Protein AF-A0A2G9TL04-F1 (afdb_monomer_lite)

Organism: Teladorsagia circumcincta (NCBI:txid45464)

Radius of gyration: 24.43 Å; chains: 1; bounding box: 73×43×61 Å

Structure (mmCIF, N/CA/C/O backbone):
data_AF-A0A2G9TL04-F1
#
_entry.id   AF-A0A2G9TL04-F1
#
loop_
_atom_site.group_PDB
_atom_site.id
_atom_site.type_symbol
_atom_site.label_atom_id
_atom_site.label_alt_id
_atom_site.label_comp_id
_atom_site.label_asym_id
_atom_site.label_entity_id
_atom_site.label_seq_id
_atom_site.pdbx_PDB_ins_code
_atom_site.Cartn_x
_atom_site.Cartn_y
_atom_site.Cartn_z
_atom_site.occupancy
_atom_site.B_iso_or_equiv
_atom_site.auth_seq_id
_atom_site.auth_comp_id
_atom_site.auth_asym_id
_atom_site.auth_atom_id
_atom_site.pdbx_PDB_model_num
ATOM 1 N N . PHE A 1 1 ? -0.656 6.702 -31.254 1.00 81.94 1 PHE A N 1
ATOM 2 C CA . PHE A 1 1 ? 0.104 6.285 -30.059 1.00 81.94 1 PHE A CA 1
ATOM 3 C C . PHE A 1 1 ? 1.010 5.080 -30.335 1.00 81.94 1 PHE A C 1
ATOM 5 O O . PHE A 1 1 ? 2.212 5.280 -30.364 1.00 81.94 1 PHE A O 1
ATOM 12 N N . ARG A 1 2 ? 0.490 3.879 -30.657 1.00 79.81 2 ARG A N 1
ATOM 13 C CA . ARG A 1 2 ? 1.303 2.656 -30.898 1.00 79.81 2 ARG A CA 1
ATOM 14 C C . ARG A 1 2 ? 2.475 2.841 -31.880 1.00 79.81 2 ARG A C 1
ATOM 16 O O . ARG A 1 2 ? 3.601 2.512 -31.546 1.00 79.81 2 ARG A O 1
ATOM 23 N N . LYS A 1 3 ? 2.242 3.468 -33.043 1.00 82.12 3 LYS A N 1
ATOM 24 C CA . LYS A 1 3 ? 3.301 3.782 -34.031 1.00 82.12 3 LYS A CA 1
ATOM 25 C C . LYS A 1 3 ? 4.401 4.709 -33.491 1.00 82.12 3 LYS A C 1
ATOM 27 O O . LYS A 1 3 ? 5.559 4.549 -33.847 1.00 82.12 3 LYS A O 1
ATOM 32 N N . MET A 1 4 ? 4.037 5.664 -32.634 1.00 89.50 4 MET A N 1
ATOM 33 C CA . MET A 1 4 ? 4.989 6.570 -31.982 1.00 89.50 4 MET A CA 1
ATOM 34 C C . MET A 1 4 ? 5.818 5.803 -30.946 1.00 89.50 4 MET A C 1
ATOM 36 O O . MET A 1 4 ? 7.036 5.875 -30.984 1.00 89.50 4 MET A O 1
ATOM 40 N N . LEU A 1 5 ? 5.171 4.991 -30.102 1.00 86.25 5 LEU A N 1
ATOM 41 C CA . LEU A 1 5 ? 5.853 4.155 -29.111 1.00 86.25 5 LEU A CA 1
ATOM 42 C C . LEU A 1 5 ? 6.827 3.161 -29.764 1.00 86.25 5 LEU A C 1
ATOM 44 O O . LEU A 1 5 ? 7.963 3.045 -29.321 1.00 86.25 5 LEU A O 1
ATOM 48 N N . ASN A 1 6 ? 6.420 2.499 -30.852 1.00 84.00 6 ASN A N 1
ATOM 49 C CA . ASN A 1 6 ? 7.295 1.583 -31.591 1.00 84.00 6 ASN A CA 1
ATOM 50 C C . ASN A 1 6 ? 8.533 2.296 -32.149 1.00 84.00 6 ASN A C 1
ATOM 52 O O . ASN A 1 6 ? 9.629 1.741 -32.100 1.00 84.00 6 ASN A O 1
ATOM 56 N N . LYS A 1 7 ? 8.376 3.530 -32.645 1.00 89.38 7 LYS A N 1
ATOM 57 C CA . LYS A 1 7 ? 9.493 4.338 -33.145 1.00 89.38 7 LYS A CA 1
ATOM 58 C C . LYS A 1 7 ? 10.482 4.684 -32.026 1.00 89.38 7 LYS A C 1
ATOM 60 O O . LYS A 1 7 ? 11.678 4.475 -32.207 1.00 89.38 7 LYS A O 1
ATOM 65 N N . GLU A 1 8 ? 9.990 5.141 -30.874 1.00 92.69 8 GLU A N 1
ATOM 66 C CA . GLU A 1 8 ? 10.837 5.468 -29.716 1.00 92.69 8 GLU A CA 1
ATOM 67 C C . GLU A 1 8 ? 11.571 4.232 -29.174 1.00 92.69 8 GLU A C 1
ATOM 69 O O . GLU A 1 8 ? 12.769 4.289 -28.907 1.00 92.69 8 GLU A O 1
ATOM 74 N N . LEU A 1 9 ? 10.886 3.086 -29.069 1.00 88.88 9 LEU A N 1
ATOM 75 C CA . LEU A 1 9 ? 11.490 1.843 -28.577 1.00 88.88 9 LEU A CA 1
ATOM 76 C C . LEU A 1 9 ? 12.515 1.245 -29.548 1.00 88.88 9 LEU A C 1
ATOM 78 O O . LEU A 1 9 ? 13.484 0.640 -29.087 1.00 88.88 9 LEU A O 1
ATOM 82 N N . SER A 1 10 ? 12.328 1.422 -30.860 1.00 87.06 10 SER A N 1
ATOM 83 C CA . SER A 1 10 ? 13.295 0.978 -31.878 1.00 87.06 10 SER A CA 1
ATOM 84 C C . SER A 1 10 ? 14.554 1.843 -31.840 1.00 87.06 10 SER A C 1
ATOM 86 O O . SER A 1 10 ? 15.655 1.321 -31.696 1.00 87.06 10 SER A O 1
ATOM 88 N N . HIS A 1 11 ? 14.385 3.168 -31.822 1.00 90.56 11 HIS A N 1
ATOM 89 C CA . HIS A 1 11 ? 15.500 4.104 -31.668 1.00 90.56 11 HIS A CA 1
ATOM 90 C C . HIS A 1 11 ? 16.262 3.878 -30.348 1.00 90.56 11 HIS A C 1
ATOM 92 O O . HIS A 1 11 ? 17.492 3.887 -30.308 1.00 90.56 11 HIS A O 1
ATOM 98 N N . PHE A 1 12 ? 15.545 3.606 -29.252 1.00 91.38 12 PHE A N 1
ATOM 99 C CA . PHE A 1 12 ? 16.166 3.261 -27.975 1.00 91.38 12 PHE A CA 1
ATOM 100 C C . PHE A 1 12 ? 16.896 1.909 -28.016 1.00 91.38 12 PHE A C 1
ATOM 102 O O . PHE A 1 12 ? 17.968 1.784 -27.423 1.00 91.38 12 PHE A O 1
ATOM 109 N N . ALA A 1 13 ? 16.374 0.915 -28.740 1.00 90.00 13 ALA A N 1
ATOM 110 C CA . ALA A 1 13 ? 17.027 -0.384 -28.892 1.00 90.00 13 ALA A CA 1
ATOM 111 C C . ALA A 1 13 ? 18.361 -0.285 -29.647 1.00 90.00 13 ALA A C 1
ATOM 113 O O . ALA A 1 13 ? 19.336 -0.913 -29.233 1.00 90.00 13 ALA A O 1
ATOM 114 N N . GLU A 1 14 ? 18.419 0.547 -30.688 1.00 90.75 14 GLU A N 1
ATOM 115 C CA . GLU A 1 14 ? 19.626 0.804 -31.488 1.00 90.75 14 GLU A CA 1
ATOM 116 C C . GLU A 1 14 ? 20.727 1.527 -30.694 1.00 90.75 14 GLU A C 1
ATOM 118 O O . GLU A 1 14 ? 21.909 1.406 -31.014 1.00 90.75 14 GLU A O 1
ATOM 123 N N . SER A 1 15 ? 20.366 2.242 -29.622 1.00 88.25 15 SER A N 1
ATOM 124 C CA . SER A 1 15 ? 21.321 3.016 -28.818 1.00 88.25 15 SER A CA 1
ATOM 125 C C . SER A 1 15 ? 22.297 2.157 -28.002 1.00 88.25 15 SER A C 1
ATOM 127 O O . SER A 1 15 ? 23.388 2.618 -27.665 1.00 88.25 15 SER A O 1
ATOM 129 N N . SER A 1 16 ? 21.911 0.928 -27.627 1.00 90.31 16 SER A N 1
ATOM 130 C CA . SER A 1 16 ? 22.725 0.053 -26.771 1.00 90.31 16 SER A CA 1
ATOM 131 C C . SER A 1 16 ? 22.157 -1.366 -26.633 1.00 90.31 16 SER A C 1
ATOM 133 O O . SER A 1 16 ? 20.957 -1.608 -26.768 1.00 90.31 16 SER A O 1
ATOM 135 N N . LYS A 1 17 ? 23.017 -2.313 -26.226 1.00 85.19 17 LYS A N 1
ATOM 136 C CA . LYS A 1 17 ? 22.595 -3.675 -25.842 1.00 85.19 17 LYS A CA 1
ATOM 137 C C . LYS A 1 17 ? 21.576 -3.666 -24.689 1.00 85.19 17 LYS A C 1
ATOM 139 O O . LYS A 1 17 ? 20.630 -4.451 -24.701 1.00 85.19 17 LYS A O 1
ATOM 144 N N . SER A 1 18 ? 21.732 -2.760 -23.718 1.00 91.50 18 SER A N 1
ATOM 145 C CA . SER A 1 18 ? 20.759 -2.570 -22.632 1.00 91.50 18 SER A CA 1
ATOM 146 C C . SER A 1 18 ? 19.442 -1.982 -23.143 1.00 91.50 18 SER A C 1
ATOM 148 O O . SER A 1 18 ? 18.379 -2.450 -22.739 1.00 91.50 18 SER A O 1
ATOM 150 N N . GLY A 1 19 ? 19.496 -1.033 -24.081 1.00 90.56 19 GLY A N 1
ATOM 151 C CA . GLY A 1 19 ? 18.323 -0.487 -24.764 1.00 90.56 19 GLY A CA 1
ATOM 152 C C . GLY A 1 19 ? 17.513 -1.574 -25.465 1.00 90.56 19 GLY A C 1
ATOM 153 O O . GLY A 1 19 ? 16.299 -1.656 -25.287 1.00 90.56 19 GLY A O 1
ATOM 154 N N . THR A 1 20 ? 18.190 -2.491 -26.163 1.00 90.44 20 THR A N 1
ATOM 155 C CA . THR A 1 20 ? 17.542 -3.649 -26.798 1.00 90.44 20 THR A CA 1
ATOM 156 C C . THR A 1 20 ? 16.803 -4.522 -25.774 1.00 90.44 20 THR A C 1
ATOM 158 O O . THR A 1 20 ? 15.641 -4.884 -25.981 1.00 90.44 20 THR A O 1
ATOM 161 N N . GLN A 1 21 ? 17.441 -4.840 -24.642 1.00 90.56 21 GLN A N 1
ATOM 162 C CA . GLN A 1 21 ? 16.831 -5.666 -23.594 1.00 90.56 21 GLN A CA 1
ATOM 163 C C . GLN A 1 21 ? 15.610 -4.987 -22.955 1.00 90.56 21 GLN A C 1
ATOM 165 O O . GLN A 1 21 ? 14.574 -5.632 -22.766 1.00 90.56 21 GLN A O 1
ATOM 170 N N . VAL A 1 22 ? 15.715 -3.693 -22.645 1.00 91.12 22 VAL A N 1
ATOM 171 C CA . VAL A 1 22 ? 14.632 -2.918 -22.025 1.00 91.12 22 VAL A CA 1
ATOM 172 C C . VAL A 1 22 ? 13.458 -2.750 -22.991 1.00 91.12 22 VAL A C 1
ATOM 174 O O . VAL A 1 22 ? 12.322 -3.020 -22.601 1.00 91.12 22 VAL A O 1
ATOM 177 N N . SER A 1 23 ? 13.705 -2.409 -24.260 1.00 89.44 23 SER A N 1
ATOM 178 C CA . SER A 1 23 ? 12.648 -2.325 -25.279 1.00 89.44 23 SER A CA 1
ATOM 179 C C . SER A 1 23 ? 11.911 -3.655 -25.433 1.00 89.44 23 SER A C 1
ATOM 181 O O . SER A 1 23 ? 10.679 -3.687 -25.410 1.00 89.44 23 SER A O 1
ATOM 183 N N . LYS A 1 24 ? 12.643 -4.777 -25.492 1.00 86.38 24 LYS A N 1
ATOM 184 C CA . LYS A 1 24 ? 12.043 -6.118 -25.566 1.00 86.38 24 LYS A CA 1
ATOM 185 C C . LYS A 1 24 ? 11.183 -6.435 -24.342 1.00 86.38 24 LYS A C 1
ATOM 187 O O . LYS A 1 24 ? 10.096 -7.001 -24.491 1.00 86.38 24 LYS A O 1
ATOM 192 N N . PHE A 1 25 ? 11.638 -6.063 -23.145 1.00 88.12 25 PHE A N 1
ATOM 193 C CA . PHE A 1 25 ? 10.867 -6.231 -21.913 1.00 88.12 25 PHE A CA 1
ATOM 194 C C . PHE A 1 25 ? 9.569 -5.412 -21.933 1.00 88.12 25 PHE A C 1
ATOM 196 O O . PHE A 1 25 ? 8.508 -5.961 -21.627 1.00 88.12 25 PHE A O 1
ATOM 203 N N . LEU A 1 26 ? 9.629 -4.139 -22.341 1.00 89.50 26 LEU A N 1
ATOM 204 C CA . LEU A 1 26 ? 8.462 -3.253 -22.402 1.00 89.50 26 LEU A CA 1
ATOM 205 C C . LEU A 1 26 ? 7.413 -3.756 -23.400 1.00 89.50 26 LEU A C 1
ATOM 207 O O . LEU A 1 26 ? 6.241 -3.868 -23.040 1.00 89.50 26 LEU A O 1
ATOM 211 N N . ILE A 1 27 ? 7.842 -4.139 -24.607 1.00 85.44 27 ILE A N 1
ATOM 212 C CA . ILE A 1 27 ? 6.958 -4.703 -25.639 1.00 85.44 27 ILE A CA 1
ATOM 213 C C . ILE A 1 27 ? 6.302 -5.990 -25.125 1.00 85.44 27 ILE A C 1
ATOM 215 O O . ILE A 1 27 ? 5.091 -6.162 -25.211 1.00 85.44 27 ILE A O 1
ATOM 219 N N . THR A 1 28 ? 7.084 -6.893 -24.534 1.00 84.56 28 THR A N 1
ATOM 220 C CA . THR A 1 28 ? 6.571 -8.200 -24.089 1.00 84.56 28 THR A CA 1
ATOM 221 C C . THR A 1 28 ? 5.583 -8.081 -22.923 1.00 84.56 28 THR A C 1
ATOM 223 O O . THR A 1 28 ? 4.600 -8.835 -22.849 1.00 84.56 28 THR A O 1
ATOM 226 N N . THR A 1 29 ? 5.853 -7.152 -22.006 1.00 87.19 29 THR A N 1
ATOM 227 C CA . THR A 1 29 ? 5.096 -6.994 -20.759 1.00 87.19 29 THR A CA 1
ATOM 228 C C . THR A 1 29 ? 3.824 -6.180 -20.969 1.00 87.19 29 THR A C 1
ATOM 230 O O . THR A 1 29 ? 2.762 -6.619 -20.531 1.00 87.19 29 THR A O 1
ATOM 233 N N . TYR A 1 30 ? 3.914 -5.044 -21.670 1.00 85.62 30 TYR A N 1
ATOM 234 C CA . TYR A 1 30 ? 2.850 -4.033 -21.709 1.00 85.62 30 TYR A CA 1
ATOM 235 C C . TYR A 1 30 ? 2.152 -3.876 -23.065 1.00 85.62 30 TYR A C 1
ATOM 237 O O . TYR A 1 30 ? 1.156 -3.159 -23.129 1.00 85.62 30 TYR A O 1
ATOM 245 N N . MET A 1 31 ? 2.638 -4.505 -24.143 1.00 82.75 31 MET A N 1
ATOM 246 C CA . MET A 1 31 ? 1.989 -4.414 -25.456 1.00 82.75 31 MET A CA 1
ATOM 247 C C . MET A 1 31 ? 1.202 -5.682 -25.789 1.00 82.75 31 MET A C 1
ATOM 249 O O . MET A 1 31 ? 1.677 -6.808 -25.602 1.00 82.75 31 MET A O 1
ATOM 253 N N . ASP A 1 32 ? -0.002 -5.482 -26.318 1.00 78.12 32 ASP A N 1
ATOM 254 C CA . ASP A 1 32 ? -0.811 -6.554 -26.882 1.00 78.12 32 ASP A CA 1
ATOM 255 C C . ASP A 1 32 ? -0.221 -7.008 -28.223 1.00 78.12 32 ASP A C 1
ATOM 257 O O . ASP A 1 32 ? 0.224 -6.201 -29.054 1.00 78.12 32 ASP A O 1
ATOM 261 N N . LYS A 1 33 ? -0.184 -8.331 -28.401 1.00 68.06 33 LYS A N 1
ATOM 262 C CA . LYS A 1 33 ? 0.160 -8.965 -29.670 1.00 68.06 33 LYS A CA 1
ATOM 263 C C . LYS A 1 33 ? -1.123 -9.020 -30.489 1.00 68.06 33 LYS A C 1
ATOM 265 O O . LYS A 1 33 ? -1.944 -9.895 -30.249 1.00 68.06 33 LYS A O 1
ATOM 270 N N . ASP A 1 34 ? -1.314 -8.057 -31.378 1.00 58.03 34 ASP A N 1
ATOM 271 C CA . ASP A 1 34 ? -2.344 -8.170 -32.408 1.00 58.03 34 ASP A CA 1
ATOM 272 C C . ASP A 1 34 ? -1.925 -9.303 -33.367 1.00 58.03 34 ASP A C 1
ATOM 274 O O . ASP A 1 34 ? -0.755 -9.364 -33.748 1.00 58.03 34 ASP A O 1
ATOM 278 N N . ASP A 1 35 ? -2.842 -10.207 -33.726 1.00 52.06 35 ASP A N 1
ATOM 279 C CA . ASP A 1 35 ? -2.557 -11.395 -34.554 1.00 52.06 35 ASP A CA 1
ATOM 280 C C . ASP A 1 35 ? -2.205 -11.064 -36.034 1.00 52.06 35 ASP A C 1
ATOM 282 O O . ASP A 1 35 ? -1.777 -11.953 -36.763 1.00 52.06 35 ASP A O 1
ATOM 286 N N . ASP A 1 36 ? -2.318 -9.797 -36.470 1.00 47.16 36 ASP A N 1
ATOM 287 C CA . ASP A 1 36 ? -2.270 -9.364 -37.886 1.00 47.16 36 ASP A CA 1
ATOM 288 C C . ASP A 1 36 ? -1.230 -8.253 -38.217 1.00 47.16 36 ASP A C 1
ATOM 290 O O . ASP A 1 36 ? -1.442 -7.448 -39.125 1.00 47.16 36 ASP A O 1
ATOM 294 N N . ASP A 1 37 ? -0.095 -8.152 -37.516 1.00 45.84 37 ASP A N 1
ATOM 295 C CA . ASP A 1 37 ? 0.975 -7.185 -37.865 1.00 45.84 37 ASP A CA 1
ATOM 296 C C . ASP A 1 37 ? 2.356 -7.838 -37.673 1.00 45.84 37 ASP A C 1
ATOM 298 O O . ASP A 1 37 ? 2.525 -8.600 -36.713 1.00 45.84 37 ASP A O 1
ATOM 302 N N . PRO A 1 38 ? 3.355 -7.597 -38.553 1.00 46.09 38 PRO A N 1
ATOM 303 C CA . PRO A 1 38 ? 4.621 -8.292 -38.475 1.00 46.09 38 PRO A CA 1
ATOM 304 C C . PRO A 1 38 ? 5.278 -7.892 -37.162 1.00 46.09 38 PRO A C 1
ATOM 306 O O . PRO A 1 38 ? 5.558 -6.718 -36.903 1.00 46.09 38 PRO A O 1
ATOM 309 N N . THR A 1 39 ? 5.500 -8.888 -36.308 1.00 44.25 39 THR A N 1
ATOM 310 C CA . THR A 1 39 ? 6.400 -8.767 -35.173 1.00 44.25 39 THR A CA 1
ATOM 311 C C . THR A 1 39 ? 7.666 -8.105 -35.676 1.00 44.25 39 THR A C 1
ATOM 313 O O . THR A 1 39 ? 8.326 -8.636 -36.565 1.00 44.25 39 THR A O 1
ATOM 316 N N . ILE A 1 40 ? 7.994 -6.936 -35.126 1.00 49.53 40 ILE A N 1
ATOM 317 C CA . ILE A 1 40 ? 9.333 -6.381 -35.264 1.00 49.53 40 ILE A CA 1
ATOM 318 C C . ILE A 1 40 ? 10.239 -7.384 -34.550 1.00 49.53 40 ILE A C 1
ATOM 320 O O . ILE A 1 40 ? 10.397 -7.359 -33.326 1.00 49.53 40 ILE A O 1
ATOM 324 N N . GLU A 1 41 ? 10.741 -8.349 -35.312 1.00 49.28 41 GLU A N 1
ATOM 325 C CA . GLU A 1 41 ? 11.857 -9.180 -34.918 1.00 49.28 41 GLU A CA 1
ATOM 326 C C . GLU A 1 41 ? 13.047 -8.233 -34.885 1.00 49.28 41 GLU A C 1
ATOM 328 O O . GLU A 1 41 ? 13.587 -7.832 -35.910 1.00 49.28 41 GLU A O 1
ATOM 333 N N . ILE A 1 42 ? 13.380 -7.765 -33.683 1.00 50.78 42 ILE A N 1
ATOM 334 C CA . ILE A 1 42 ? 14.606 -7.010 -33.455 1.00 50.78 42 ILE A CA 1
ATOM 335 C C . ILE A 1 42 ? 15.741 -8.016 -33.678 1.00 50.78 42 ILE A C 1
ATOM 337 O O . ILE A 1 42 ? 16.100 -8.765 -32.765 1.00 50.78 42 ILE A O 1
ATOM 341 N N . GLU A 1 43 ? 16.214 -8.107 -34.922 1.00 42.72 43 GLU A N 1
ATOM 342 C CA . GLU A 1 43 ? 17.328 -8.964 -35.307 1.00 42.72 43 GLU A CA 1
ATOM 343 C C . GLU A 1 43 ? 18.592 -8.503 -34.579 1.00 42.72 43 GLU A C 1
ATOM 345 O O . GLU A 1 43 ? 18.995 -7.340 -34.618 1.00 42.72 43 GLU A O 1
ATOM 350 N N . VAL A 1 44 ? 19.208 -9.446 -33.874 1.00 41.75 44 VAL A N 1
ATOM 351 C CA . VAL A 1 44 ? 20.478 -9.264 -33.179 1.00 41.75 44 VAL A CA 1
ATOM 352 C C . VAL A 1 44 ? 21.598 -9.440 -34.208 1.00 41.75 44 VAL A C 1
ATOM 354 O O . VAL A 1 44 ? 21.681 -10.518 -34.802 1.00 41.75 44 VAL A O 1
ATOM 357 N N . PRO A 1 45 ? 22.506 -8.468 -34.413 1.00 35.84 45 PRO A N 1
ATOM 358 C CA . PRO A 1 45 ? 23.686 -8.708 -35.230 1.00 35.84 45 PRO A CA 1
ATOM 359 C C . PRO A 1 45 ? 24.653 -9.652 -34.496 1.00 35.84 45 PRO A C 1
ATOM 361 O O . PRO A 1 45 ? 25.398 -9.232 -33.615 1.00 35.84 45 PRO A O 1
ATOM 364 N N . GLY A 1 46 ? 24.611 -10.929 -34.887 1.00 36.53 46 GLY A N 1
ATOM 365 C CA . GLY A 1 46 ? 25.733 -11.871 -34.915 1.00 36.53 46 GLY A CA 1
ATOM 366 C C . GLY A 1 46 ? 26.249 -12.445 -33.592 1.00 36.53 46 GLY A C 1
ATOM 367 O O . GLY A 1 46 ? 27.147 -11.878 -32.981 1.00 36.53 46 GLY A O 1
ATOM 368 N N . GLU A 1 47 ? 25.841 -13.678 -33.280 1.00 34.41 47 GLU A N 1
ATOM 369 C CA . GLU A 1 47 ? 26.737 -14.678 -32.678 1.00 34.41 47 GLU A CA 1
ATOM 370 C C . GLU A 1 47 ? 26.604 -16.004 -33.457 1.00 34.41 47 GLU A C 1
ATOM 372 O O . GLU A 1 47 ? 25.512 -16.383 -33.877 1.00 34.41 47 GLU A O 1
ATOM 377 N N . GLY A 1 48 ? 27.746 -16.643 -33.741 1.00 32.22 48 GLY A N 1
ATOM 378 C CA . GLY A 1 48 ? 27.895 -17.843 -34.577 1.00 32.22 48 GLY A CA 1
ATOM 379 C C . GLY A 1 48 ? 27.294 -19.137 -33.992 1.00 32.22 48 GLY A C 1
ATOM 380 O O . GLY A 1 48 ? 26.597 -19.109 -32.981 1.00 32.22 48 GLY A O 1
ATOM 381 N N . PRO A 1 49 ? 27.511 -20.297 -34.646 1.00 42.84 49 PRO A N 1
ATOM 382 C CA . PRO A 1 49 ? 26.518 -21.362 -34.681 1.00 42.84 49 PRO A CA 1
ATOM 383 C C . PRO A 1 49 ? 26.575 -22.338 -33.497 1.00 42.84 49 PRO A C 1
ATOM 385 O O . PRO A 1 49 ? 27.636 -22.819 -33.110 1.00 42.84 49 PRO A O 1
ATOM 388 N N . SER A 1 50 ? 25.371 -22.772 -33.108 1.00 35.75 50 SER A N 1
ATOM 389 C CA . SER A 1 50 ? 25.025 -24.026 -32.417 1.00 35.75 50 SER A CA 1
ATOM 390 C C . SER A 1 50 ? 25.170 -24.060 -30.892 1.00 35.75 50 SER A C 1
ATOM 392 O O . SER A 1 50 ? 26.242 -24.297 -30.359 1.00 35.75 50 SER A O 1
ATOM 394 N N . THR A 1 51 ? 24.035 -24.005 -30.191 1.00 27.89 51 THR A N 1
ATOM 395 C CA . THR A 1 51 ? 23.585 -25.084 -29.288 1.00 27.89 51 THR A CA 1
ATOM 396 C C . THR A 1 51 ? 22.063 -25.000 -29.152 1.00 27.89 51 THR A C 1
ATOM 398 O O . THR A 1 51 ? 21.480 -23.959 -28.855 1.00 27.89 51 THR A O 1
ATOM 401 N N . SER A 1 52 ? 21.405 -26.117 -29.441 1.00 37.69 52 SER A N 1
ATOM 402 C CA . SER A 1 52 ? 19.961 -26.319 -29.364 1.00 37.69 52 SER A CA 1
ATOM 403 C C . SER A 1 52 ? 19.410 -25.961 -27.980 1.00 37.69 52 SER A C 1
ATOM 405 O O . SER A 1 52 ? 19.636 -26.691 -27.015 1.00 37.69 52 SER A O 1
ATOM 407 N N . SER A 1 53 ? 18.647 -24.873 -27.898 1.00 29.72 53 SER A N 1
ATOM 408 C CA . SER A 1 53 ? 17.805 -24.552 -26.743 1.00 29.72 53 SER A CA 1
ATOM 409 C C . SER A 1 53 ? 16.346 -24.740 -27.162 1.00 29.72 53 SER A C 1
ATOM 411 O O . SER A 1 53 ? 15.968 -24.228 -28.218 1.00 29.72 53 SER A O 1
ATOM 413 N N . PRO A 1 54 ? 15.513 -25.480 -26.410 1.00 35.56 54 PRO A N 1
ATOM 414 C CA . PRO A 1 54 ? 14.153 -25.762 -26.842 1.00 35.56 54 PRO A CA 1
ATOM 415 C C . PRO A 1 54 ? 13.357 -24.454 -26.891 1.00 35.56 54 PRO A C 1
ATOM 417 O O . PRO A 1 54 ? 13.271 -23.739 -25.891 1.00 35.56 54 PRO A O 1
ATOM 420 N N . GLN A 1 55 ? 12.761 -24.148 -28.050 1.00 35.81 55 GLN A N 1
ATOM 421 C CA . GLN A 1 55 ? 11.720 -23.128 -28.195 1.00 35.81 55 GLN A CA 1
ATOM 422 C C . GLN A 1 55 ? 10.518 -23.533 -27.330 1.00 35.81 55 GLN A C 1
ATOM 424 O O . GLN A 1 55 ? 9.557 -24.144 -27.792 1.00 35.81 55 GLN A O 1
ATOM 429 N N . LEU A 1 56 ? 10.573 -23.218 -26.038 1.00 34.12 56 LEU A N 1
ATOM 430 C CA . LEU A 1 56 ? 9.419 -23.310 -25.161 1.00 34.12 56 LEU A CA 1
ATOM 431 C C . LEU A 1 56 ? 8.469 -22.178 -25.552 1.00 34.12 56 LEU A C 1
ATOM 433 O O . LEU A 1 56 ? 8.790 -20.997 -25.430 1.00 34.12 56 LEU A O 1
ATOM 437 N N . SER A 1 57 ? 7.301 -22.554 -26.071 1.00 38.47 57 SER A N 1
ATOM 438 C CA . SER A 1 57 ? 6.2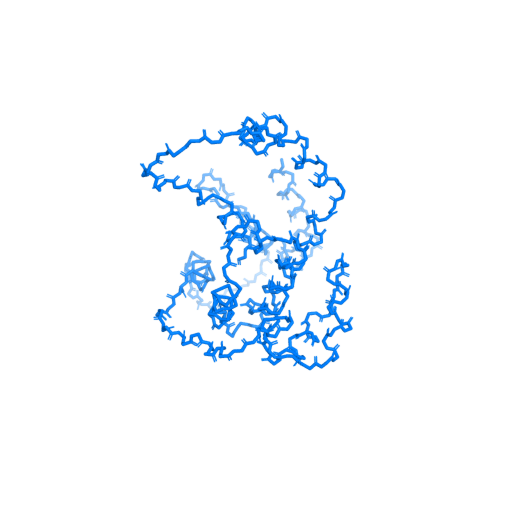62 -21.638 -26.536 1.00 38.47 57 SER A CA 1
ATOM 439 C C . SER A 1 57 ? 5.952 -20.570 -25.477 1.00 38.47 57 SER A C 1
ATOM 441 O O . SER A 1 57 ? 5.373 -20.857 -24.426 1.00 38.47 57 SER A O 1
ATOM 443 N N . MET A 1 58 ? 6.310 -19.322 -25.778 1.00 46.03 58 MET A N 1
ATOM 444 C CA . MET A 1 58 ? 6.234 -18.154 -24.886 1.00 46.03 58 MET A CA 1
ATOM 445 C C . MET A 1 58 ? 4.814 -17.807 -24.401 1.00 46.03 58 MET A C 1
ATOM 447 O O . MET A 1 58 ? 4.653 -17.047 -23.447 1.00 46.03 58 MET A O 1
ATOM 451 N N . GLY A 1 59 ? 3.774 -18.388 -25.010 1.00 41.62 59 GLY A N 1
ATOM 452 C CA . GLY A 1 59 ? 2.395 -18.295 -24.518 1.00 41.62 59 GLY A CA 1
ATOM 453 C C . GLY A 1 59 ? 2.175 -18.999 -23.171 1.00 41.62 59 GLY A C 1
ATOM 454 O O . GLY A 1 59 ? 1.298 -18.605 -22.404 1.00 41.62 59 GLY A O 1
ATOM 455 N N . LEU A 1 60 ? 3.000 -19.999 -22.840 1.00 42.59 60 LEU A N 1
ATOM 456 C CA . LEU A 1 60 ? 2.860 -20.808 -21.625 1.00 42.59 60 LEU A CA 1
ATOM 457 C C . LEU A 1 60 ? 3.394 -20.078 -20.377 1.00 42.59 60 LEU A C 1
ATOM 459 O O . LEU A 1 60 ? 2.793 -20.185 -19.311 1.00 42.59 60 LEU A O 1
ATOM 463 N N . LEU A 1 61 ? 4.445 -19.259 -20.520 1.00 44.41 61 LEU A N 1
ATOM 464 C CA . LEU A 1 61 ? 5.030 -18.448 -19.438 1.00 44.41 61 LEU A CA 1
ATOM 465 C C . LEU A 1 61 ? 4.118 -17.288 -19.007 1.00 44.41 61 LEU A C 1
ATOM 467 O O . LEU A 1 61 ? 3.868 -17.126 -17.813 1.00 44.41 61 LEU A O 1
ATOM 471 N N . LYS A 1 62 ? 3.542 -16.541 -19.963 1.00 47.97 62 LYS A N 1
ATOM 472 C CA . LYS A 1 62 ? 2.584 -15.457 -19.662 1.00 47.97 62 LYS A CA 1
ATOM 473 C C . LYS A 1 62 ? 1.340 -16.031 -18.976 1.00 47.97 62 LYS A C 1
ATOM 475 O O . LYS A 1 62 ? 0.927 -15.532 -17.935 1.00 47.97 62 LYS A O 1
ATOM 480 N N . LYS A 1 63 ? 0.829 -17.169 -19.469 1.00 47.38 63 LYS A N 1
ATOM 481 C CA . LYS A 1 63 ? -0.300 -17.883 -18.856 1.00 47.38 63 LYS A CA 1
ATOM 482 C C . LYS A 1 63 ? 0.039 -18.441 -17.472 1.00 47.38 63 LYS A C 1
ATOM 484 O O . LYS A 1 63 ? -0.819 -18.382 -16.606 1.00 47.38 63 LYS A O 1
ATOM 489 N N . ALA A 1 64 ? 1.257 -18.926 -17.222 1.00 47.62 64 ALA A N 1
ATOM 490 C CA . ALA A 1 64 ? 1.675 -19.403 -15.900 1.00 47.62 64 ALA A CA 1
ATOM 491 C C . ALA A 1 64 ? 1.792 -18.267 -14.866 1.00 47.62 64 ALA A C 1
ATOM 493 O O . ALA A 1 64 ? 1.383 -18.448 -13.718 1.00 47.62 64 ALA A O 1
ATOM 494 N N . GLN A 1 65 ? 2.274 -17.088 -15.276 1.00 47.66 65 GLN A N 1
ATOM 495 C CA . GLN A 1 65 ? 2.432 -15.925 -14.396 1.00 47.66 65 GLN A CA 1
ATOM 496 C C . GLN A 1 65 ? 1.078 -15.301 -14.010 1.00 47.66 65 GLN A C 1
ATOM 498 O O . GLN A 1 65 ? 0.864 -14.994 -12.839 1.00 47.66 65 GLN A O 1
ATOM 503 N N . THR A 1 66 ? 0.115 -15.206 -14.939 1.00 48.50 66 THR A N 1
ATOM 504 C CA . THR A 1 66 ? -1.255 -14.736 -14.624 1.00 48.50 66 THR A CA 1
ATOM 505 C C . THR A 1 66 ? -2.144 -15.833 -14.022 1.00 48.50 66 THR A C 1
ATOM 507 O O . THR A 1 66 ? -2.969 -15.551 -13.155 1.00 48.50 66 THR A O 1
ATOM 510 N N . ALA A 1 67 ? -1.979 -17.107 -14.401 1.00 47.97 67 ALA A N 1
ATOM 511 C CA . ALA A 1 67 ? -2.721 -18.218 -13.783 1.00 47.97 67 ALA A CA 1
ATOM 512 C C . ALA A 1 67 ? -2.282 -18.488 -12.337 1.00 47.97 67 ALA A C 1
ATOM 514 O O . ALA A 1 67 ? -3.051 -19.061 -11.560 1.00 47.97 67 ALA A O 1
ATOM 515 N N . ALA A 1 68 ? -1.078 -18.055 -11.949 1.00 49.16 68 ALA A N 1
ATOM 516 C CA . ALA A 1 68 ? -0.678 -18.028 -10.551 1.00 49.16 68 ALA A CA 1
ATOM 517 C C . ALA A 1 68 ? -1.540 -17.056 -9.721 1.00 49.16 68 ALA A C 1
ATOM 519 O O . ALA A 1 68 ? -1.862 -17.385 -8.585 1.00 49.16 68 ALA A O 1
ATOM 520 N N . MET A 1 69 ? -1.996 -15.938 -10.291 1.00 48.28 69 MET A N 1
ATOM 521 C CA . MET A 1 69 ? -2.836 -14.948 -9.595 1.00 48.28 69 MET A CA 1
ATOM 522 C C . MET A 1 69 ? -4.300 -15.407 -9.444 1.00 48.28 69 MET A C 1
ATOM 524 O O . MET A 1 69 ? -4.948 -15.097 -8.456 1.00 48.28 69 MET A O 1
ATOM 528 N N . ASN A 1 70 ? -4.813 -16.222 -10.377 1.00 45.53 70 ASN A N 1
ATOM 529 C CA . ASN A 1 70 ? -6.241 -16.585 -10.452 1.00 45.53 70 ASN A CA 1
ATOM 530 C C . ASN A 1 70 ? -6.624 -17.943 -9.828 1.00 45.53 70 ASN A C 1
ATOM 532 O O . ASN A 1 70 ? -7.738 -18.428 -10.031 1.00 45.53 70 ASN A O 1
ATOM 536 N N . ARG A 1 71 ? -5.727 -18.599 -9.083 1.00 46.53 71 ARG A N 1
ATOM 537 C CA . ARG A 1 71 ? -6.023 -19.890 -8.431 1.00 46.53 71 ARG A CA 1
ATOM 538 C C . ARG A 1 71 ? -6.184 -19.726 -6.920 1.00 46.53 71 ARG A C 1
ATOM 540 O O . ARG A 1 71 ? -5.198 -19.807 -6.186 1.00 46.53 71 ARG A O 1
ATOM 547 N N . ILE A 1 72 ? -7.438 -19.567 -6.486 1.00 51.62 72 ILE A N 1
ATOM 548 C CA . ILE A 1 72 ? -7.878 -19.765 -5.097 1.00 51.62 72 ILE A CA 1
ATOM 549 C C . ILE A 1 72 ? -7.977 -21.279 -4.871 1.00 51.62 72 ILE A C 1
ATOM 551 O O . ILE A 1 72 ? -8.965 -21.923 -5.226 1.00 51.62 72 ILE A O 1
ATOM 555 N N . SER A 1 73 ? -6.910 -21.878 -4.352 1.00 48.69 73 SER A N 1
ATOM 556 C CA . SER A 1 73 ? -6.877 -23.307 -4.045 1.00 48.69 73 SER A CA 1
ATOM 557 C C . SER A 1 73 ? -7.569 -23.575 -2.711 1.00 48.69 73 SER A C 1
ATOM 559 O O . SER A 1 73 ? -7.003 -23.270 -1.671 1.00 48.69 73 SER A O 1
ATOM 561 N N . GLY A 1 74 ? -8.749 -24.202 -2.751 1.00 50.16 74 GLY A N 1
ATOM 562 C CA . GLY A 1 74 ? -9.400 -24.824 -1.595 1.00 50.16 74 GLY A CA 1
ATOM 563 C C . GLY A 1 74 ? -9.825 -23.840 -0.507 1.00 50.16 74 GLY A C 1
ATOM 564 O O . GLY A 1 74 ? -9.032 -23.480 0.353 1.00 50.16 74 GLY A O 1
ATOM 565 N N . VAL A 1 75 ? -11.113 -23.487 -0.485 1.00 48.53 75 VAL A N 1
ATOM 566 C CA . VAL A 1 75 ? -11.736 -22.733 0.613 1.00 48.53 75 VAL A CA 1
ATOM 567 C C . VAL A 1 75 ? -11.704 -23.595 1.882 1.00 48.53 75 VAL A C 1
ATOM 569 O O . VAL A 1 75 ? -12.677 -24.263 2.232 1.00 48.53 75 VAL A O 1
ATOM 572 N N . ARG A 1 76 ? -10.569 -23.627 2.585 1.00 52.50 76 ARG A N 1
ATOM 573 C CA . ARG A 1 76 ? -10.561 -24.056 3.980 1.00 52.50 76 ARG A CA 1
ATOM 574 C C . ARG A 1 76 ? -11.221 -22.928 4.745 1.00 52.50 76 ARG A C 1
ATOM 576 O O . ARG A 1 76 ? -10.717 -21.813 4.767 1.00 52.50 76 ARG A O 1
ATOM 583 N N . LYS A 1 77 ? -12.374 -23.224 5.337 1.00 47.03 77 LYS A N 1
ATOM 584 C CA . LYS A 1 77 ? -13.079 -22.322 6.243 1.00 47.03 77 LYS A CA 1
ATOM 585 C C . LYS A 1 77 ? -12.147 -22.015 7.417 1.00 47.03 77 LYS A C 1
ATOM 587 O O . LYS A 1 77 ? -12.108 -22.784 8.377 1.00 47.03 77 LYS A O 1
ATOM 592 N N . LEU A 1 78 ? -11.372 -20.933 7.331 1.00 53.53 78 LEU A N 1
ATOM 593 C CA . LEU A 1 78 ? -10.682 -20.402 8.497 1.00 53.53 78 LEU A CA 1
ATOM 594 C C . LEU A 1 78 ? -11.784 -20.057 9.499 1.00 53.53 78 LEU A C 1
ATOM 596 O O . LEU A 1 78 ? -12.743 -19.351 9.168 1.00 53.53 78 LEU A O 1
ATOM 600 N N . ARG A 1 79 ? -11.721 -20.655 10.695 1.00 52.59 79 ARG A N 1
ATOM 601 C CA . ARG A 1 79 ? -12.628 -20.279 11.780 1.00 52.59 79 ARG A CA 1
ATOM 602 C C . ARG A 1 79 ? -12.425 -18.788 11.997 1.00 52.59 79 ARG A C 1
ATOM 604 O O . ARG A 1 79 ? -11.297 -18.363 12.230 1.00 52.59 79 ARG A O 1
ATOM 611 N N . ALA A 1 80 ? -13.512 -18.023 11.904 1.00 54.47 80 ALA A N 1
ATOM 612 C CA . ALA A 1 80 ? -13.519 -16.657 12.393 1.00 54.47 80 ALA A CA 1
ATOM 613 C C . ALA A 1 80 ? -12.910 -16.679 13.802 1.00 54.47 80 ALA A C 1
ATOM 615 O O . ALA A 1 80 ? -13.273 -17.574 14.580 1.00 54.47 80 ALA A O 1
ATOM 616 N N . PRO A 1 81 ? -11.976 -15.774 14.136 1.00 55.56 81 PRO A N 1
ATOM 617 C CA . PRO A 1 81 ? -11.581 -15.621 15.521 1.00 55.56 81 PRO A CA 1
ATOM 618 C C . PRO A 1 81 ? -12.871 -15.420 16.318 1.00 55.56 81 PRO A C 1
ATOM 620 O O . PRO A 1 81 ? -13.689 -14.562 15.981 1.00 55.56 81 PRO A O 1
ATOM 623 N N . SER A 1 82 ? -13.104 -16.302 17.293 1.00 49.38 82 SER A N 1
ATOM 624 C CA . SER A 1 82 ? -14.263 -16.231 18.178 1.00 49.38 82 SER A CA 1
ATOM 625 C C . SER A 1 82 ? -14.047 -15.008 19.062 1.00 49.38 82 SER A C 1
ATOM 627 O O . SER A 1 82 ? -13.520 -15.103 20.165 1.00 49.38 82 SER A O 1
ATOM 629 N N . HIS A 1 83 ? -14.328 -13.826 18.521 1.00 53.09 83 HIS A N 1
ATOM 630 C CA . HIS A 1 83 ? -14.291 -12.587 19.271 1.00 53.09 83 HIS A CA 1
ATOM 631 C C . HIS A 1 83 ? -15.530 -12.579 20.165 1.00 53.09 83 HIS A C 1
ATOM 633 O O . HIS A 1 83 ? -16.541 -11.966 19.839 1.00 53.09 83 HIS A O 1
ATOM 639 N N . GLU A 1 84 ? -15.449 -13.254 21.313 1.00 49.16 84 GLU A N 1
ATOM 640 C CA . GLU A 1 84 ? -16.373 -13.069 22.445 1.00 49.16 84 GLU A CA 1
ATOM 641 C C . GLU A 1 84 ? -16.163 -11.698 23.132 1.00 49.16 84 GLU A C 1
ATOM 643 O O . GLU A 1 84 ? -16.378 -11.529 24.327 1.00 49.16 84 GLU A O 1
ATOM 648 N N . GLY A 1 85 ? -15.725 -10.683 22.380 1.00 61.88 85 GLY A N 1
ATOM 649 C CA . GLY A 1 85 ? -15.347 -9.372 22.887 1.00 61.88 85 GLY A CA 1
ATOM 650 C C . GLY A 1 85 ? -15.173 -8.333 21.780 1.00 61.88 85 GLY A C 1
ATOM 651 O O . GLY A 1 85 ? -15.205 -8.643 20.588 1.00 61.88 85 GLY A O 1
ATOM 652 N N . HIS A 1 86 ? -15.003 -7.080 22.203 1.00 76.06 86 HIS A N 1
ATOM 653 C CA . HIS A 1 86 ? -14.774 -5.919 21.343 1.00 76.06 86 HIS A CA 1
ATOM 654 C C . HIS A 1 86 ? -13.598 -6.162 20.379 1.00 76.06 86 HIS A C 1
ATOM 656 O O . HIS A 1 86 ? -12.525 -6.600 20.796 1.00 76.06 86 HIS A O 1
ATOM 662 N N . LEU A 1 87 ? -13.790 -5.874 19.087 1.00 86.31 87 LEU A N 1
ATOM 663 C CA . LEU A 1 87 ? -12.742 -6.024 18.075 1.00 86.31 87 LEU A CA 1
ATOM 664 C C . LEU A 1 87 ? -11.547 -5.101 18.371 1.00 86.31 87 LEU A C 1
ATOM 666 O O . LEU A 1 87 ? -11.751 -3.972 18.826 1.00 86.31 87 LEU A O 1
ATOM 670 N N . PRO A 1 88 ? -10.307 -5.535 18.082 1.00 92.31 88 PRO A N 1
ATOM 671 C CA . PRO A 1 88 ? -9.147 -4.653 18.126 1.00 92.31 88 PRO A CA 1
ATOM 672 C C . PRO A 1 88 ? -9.344 -3.412 17.246 1.00 92.31 88 PRO A C 1
ATOM 674 O O . PRO A 1 88 ? -10.058 -3.452 16.242 1.00 92.31 88 PRO A O 1
ATOM 677 N N . GLU A 1 89 ? -8.676 -2.314 17.601 1.00 92.50 89 GLU A N 1
ATOM 678 C CA . GLU A 1 89 ? -8.794 -1.024 16.908 1.00 92.50 89 GLU A CA 1
ATOM 679 C C . GLU A 1 89 ? -8.562 -1.138 15.393 1.00 92.50 89 GLU A C 1
ATOM 681 O O . GLU A 1 89 ? -9.343 -0.599 14.603 1.00 92.50 89 GLU A O 1
ATOM 686 N N . TYR A 1 90 ? -7.553 -1.914 14.998 1.00 95.62 90 TYR A N 1
ATOM 687 C CA . TYR A 1 90 ? -7.181 -2.149 13.603 1.00 95.62 90 TYR A CA 1
ATOM 688 C C . TYR A 1 90 ? -7.637 -3.522 13.083 1.00 95.62 90 TYR A C 1
ATOM 690 O O . TYR A 1 90 ? -7.097 -4.046 12.117 1.00 95.62 90 TYR A O 1
ATOM 698 N N . GLY A 1 91 ? -8.641 -4.126 13.727 1.00 94.12 91 GLY A N 1
ATOM 699 C CA . GLY A 1 91 ? -9.222 -5.413 13.332 1.00 94.12 91 GLY A CA 1
ATOM 700 C C . GLY A 1 91 ? -8.412 -6.624 13.797 1.00 94.12 91 GLY A C 1
ATOM 701 O O . GLY A 1 91 ? -9.003 -7.642 14.149 1.00 94.12 91 GLY A O 1
ATOM 702 N N . VAL A 1 92 ? -7.090 -6.491 13.903 1.00 95.12 92 VAL A N 1
ATOM 703 C CA . VAL A 1 92 ? -6.176 -7.503 14.453 1.00 95.12 92 VAL A CA 1
ATOM 704 C C . VAL A 1 92 ? -5.405 -6.965 15.665 1.00 95.12 92 VAL A C 1
ATOM 706 O O . VAL A 1 92 ? -5.291 -5.749 15.836 1.00 95.12 92 VAL A O 1
ATOM 709 N N . PRO A 1 93 ? -4.897 -7.838 16.554 1.00 95.00 93 PRO A N 1
ATOM 710 C CA . PRO A 1 93 ? -4.023 -7.414 17.642 1.00 95.00 93 PRO A CA 1
ATOM 711 C C . PRO A 1 93 ? -2.679 -6.899 17.107 1.00 95.00 93 PRO A C 1
ATOM 713 O O . PRO A 1 93 ? -1.908 -7.671 16.541 1.00 95.00 93 PRO A O 1
ATOM 716 N N . CYS A 1 94 ? -2.372 -5.629 17.364 1.00 95.31 94 CYS A N 1
ATOM 717 C CA . CYS A 1 94 ? -1.111 -4.997 16.974 1.00 95.31 94 CYS A CA 1
ATOM 718 C C . CYS A 1 94 ? -0.307 -4.538 18.1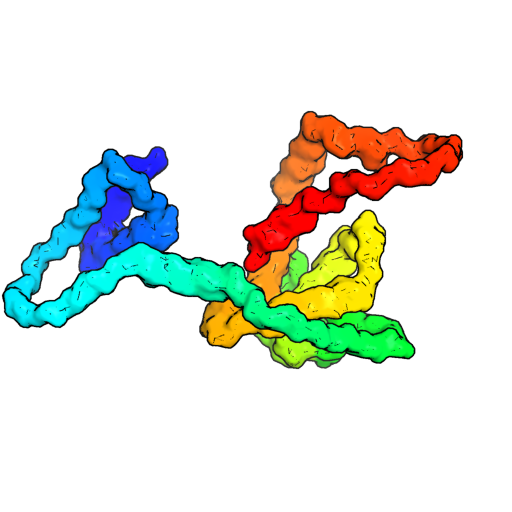98 1.00 95.31 94 CYS A C 1
ATOM 720 O O . CYS A 1 94 ? -0.860 -4.330 19.283 1.00 95.31 94 CYS A O 1
ATOM 722 N N . ALA A 1 95 ? 0.997 -4.339 18.011 1.00 96.44 95 ALA A N 1
ATOM 723 C CA . ALA A 1 95 ? 1.829 -3.586 18.944 1.00 96.44 95 ALA A CA 1
ATOM 724 C C . ALA A 1 95 ? 1.363 -2.117 19.013 1.00 96.44 95 ALA A C 1
ATOM 726 O O . ALA A 1 95 ? 0.788 -1.595 18.055 1.00 96.44 95 ALA A O 1
ATOM 727 N N . LYS A 1 96 ? 1.591 -1.436 20.141 1.00 94.38 96 LYS A N 1
ATOM 728 C CA . LYS A 1 96 ? 1.075 -0.067 20.360 1.00 94.38 96 LYS A CA 1
ATOM 729 C C . LYS A 1 96 ? 1.695 0.940 19.392 1.00 94.38 96 LYS A C 1
ATOM 731 O O . LYS A 1 96 ? 1.046 1.893 18.973 1.00 94.38 96 LYS A O 1
ATOM 736 N N . GLU A 1 97 ? 2.939 0.687 19.017 1.00 96.69 97 GLU A N 1
ATOM 737 C CA . GLU A 1 97 ? 3.763 1.480 18.117 1.00 96.69 97 GLU A CA 1
ATOM 738 C C . GLU A 1 97 ? 3.175 1.546 16.702 1.00 96.69 97 GLU A C 1
ATOM 740 O O . GLU A 1 97 ? 3.469 2.495 15.978 1.00 96.69 97 GLU A O 1
ATOM 745 N N . VAL A 1 98 ? 2.298 0.602 16.316 1.00 97.19 98 VAL A N 1
ATOM 746 C CA . VAL A 1 98 ? 1.654 0.612 14.990 1.00 97.19 98 VAL A CA 1
ATOM 747 C C . VAL A 1 98 ? 0.908 1.924 14.749 1.00 97.19 98 VAL A C 1
ATOM 749 O O . VAL A 1 98 ? 0.898 2.425 13.630 1.00 97.19 98 VAL A O 1
ATOM 752 N N . ALA A 1 99 ? 0.345 2.524 15.805 1.00 96.00 99 ALA A N 1
ATOM 753 C CA . ALA A 1 99 ? -0.430 3.756 15.716 1.00 96.00 99 ALA A CA 1
ATOM 754 C C . ALA A 1 99 ? 0.378 4.922 15.122 1.00 96.00 99 ALA A C 1
ATOM 756 O O . ALA A 1 99 ? -0.192 5.755 14.425 1.00 96.00 99 ALA A O 1
ATOM 757 N N . VAL A 1 100 ? 1.698 4.960 15.344 1.00 96.56 100 VAL A N 1
ATOM 758 C CA . VAL A 1 100 ? 2.590 5.995 14.790 1.00 96.56 100 VAL A CA 1
ATOM 759 C C . VAL A 1 100 ? 2.641 5.912 13.264 1.00 96.56 100 VAL A C 1
ATOM 761 O O . VAL A 1 100 ? 2.598 6.932 12.581 1.00 96.56 100 VAL A O 1
ATOM 764 N N . TYR A 1 101 ? 2.685 4.697 12.722 1.00 97.19 101 TYR A N 1
ATOM 765 C CA . TYR A 1 101 ? 2.715 4.467 11.279 1.00 97.19 101 TYR A CA 1
ATOM 766 C C . TYR A 1 101 ? 1.322 4.614 10.655 1.00 97.19 101 TYR A C 1
ATOM 768 O O . TYR A 1 101 ? 1.189 5.146 9.557 1.00 97.19 101 TYR A O 1
ATOM 776 N N . MET A 1 102 ? 0.268 4.229 11.382 1.00 96.94 102 MET A N 1
ATOM 777 C CA . MET A 1 102 ? -1.120 4.361 10.920 1.00 96.94 102 MET A CA 1
ATOM 778 C C . MET A 1 102 ? -1.577 5.821 10.761 1.00 96.94 102 MET A C 1
ATOM 780 O O . MET A 1 102 ? -2.521 6.083 10.022 1.00 96.94 102 MET A O 1
ATOM 784 N N . GLN A 1 103 ? -0.905 6.788 11.396 1.00 95.88 103 GLN A N 1
ATOM 785 C CA . GLN A 1 103 ? -1.179 8.219 11.194 1.00 95.88 103 GLN A CA 1
ATOM 786 C C . GLN A 1 103 ? -0.832 8.708 9.778 1.00 95.88 103 GLN A C 1
ATOM 788 O O . GLN A 1 103 ? -1.413 9.687 9.323 1.00 95.88 103 GLN A O 1
ATOM 793 N N . GLN A 1 104 ? 0.066 8.013 9.074 1.00 95.00 104 GLN A N 1
ATOM 794 C CA . GLN A 1 104 ? 0.561 8.395 7.745 1.00 95.00 104 GLN A CA 1
ATOM 795 C C . GLN A 1 104 ? -0.250 7.759 6.603 1.00 95.00 104 GLN A C 1
ATOM 797 O O . GLN A 1 104 ? 0.136 7.845 5.442 1.00 95.00 104 GLN A O 1
ATOM 802 N N . LEU A 1 105 ? -1.386 7.108 6.892 1.00 95.62 105 LEU A N 1
ATOM 803 C CA . LEU A 1 105 ? -2.185 6.423 5.863 1.00 95.62 105 LEU A CA 1
ATOM 804 C C . LEU A 1 105 ? -2.804 7.361 4.818 1.00 95.62 105 LEU A C 1
ATOM 806 O O . LEU A 1 105 ? -3.160 6.896 3.736 1.00 95.62 105 LEU A O 1
ATOM 810 N N . ASN A 1 106 ? -2.913 8.652 5.122 1.00 95.00 106 ASN A N 1
ATOM 811 C CA . ASN A 1 106 ? -3.381 9.673 4.185 1.00 95.00 106 ASN A CA 1
ATOM 812 C C . ASN A 1 106 ? -2.253 10.273 3.329 1.00 95.00 106 ASN A C 1
ATOM 814 O O . ASN A 1 106 ? -2.538 11.001 2.376 1.00 95.00 106 ASN A O 1
ATOM 818 N N . ASP A 1 107 ? -0.999 9.955 3.646 1.00 94.88 107 ASP A N 1
ATOM 819 C CA . ASP A 1 107 ? 0.181 10.478 2.973 1.00 94.88 107 ASP A CA 1
ATOM 820 C C . ASP A 1 107 ? 0.753 9.457 1.983 1.00 94.88 107 ASP A C 1
ATOM 822 O O . ASP A 1 107 ? 0.506 8.251 2.060 1.00 94.88 107 ASP A O 1
ATOM 826 N N . TRP A 1 108 ? 1.542 9.943 1.026 1.00 96.38 108 TRP A N 1
ATOM 827 C CA . TRP A 1 108 ? 2.299 9.068 0.136 1.00 96.38 108 TRP A CA 1
ATOM 828 C C . TRP A 1 108 ? 3.490 8.442 0.863 1.00 96.38 108 TRP A C 1
ATOM 830 O O . TRP A 1 108 ? 4.298 9.151 1.458 1.00 96.38 108 TRP A O 1
ATOM 840 N N . GLY A 1 109 ? 3.638 7.125 0.718 1.00 93.44 109 GLY A N 1
ATOM 841 C CA . GLY A 1 109 ? 4.799 6.375 1.196 1.00 93.44 109 GLY A CA 1
ATOM 842 C C . GLY A 1 109 ? 4.832 6.092 2.702 1.00 93.44 109 GLY A C 1
ATOM 843 O O . GLY A 1 109 ? 5.895 6.277 3.298 1.00 93.44 109 GLY A O 1
ATOM 844 N N . PRO A 1 110 ? 3.735 5.634 3.340 1.00 95.94 110 PRO A N 1
ATOM 845 C CA . PRO A 1 110 ? 3.834 5.118 4.699 1.00 95.94 110 PRO A CA 1
ATOM 846 C C . PRO A 1 110 ? 4.718 3.866 4.733 1.00 95.94 110 PRO A C 1
ATOM 848 O O . PRO A 1 110 ? 4.812 3.114 3.761 1.00 95.94 110 PRO A O 1
ATOM 851 N N . ASP A 1 111 ? 5.334 3.595 5.882 1.00 97.81 111 ASP A N 1
ATOM 852 C CA . ASP A 1 111 ? 6.140 2.386 6.063 1.00 97.81 111 ASP A CA 1
ATOM 853 C C . ASP A 1 111 ? 5.245 1.151 6.283 1.00 97.81 111 ASP A C 1
ATOM 855 O O . ASP A 1 111 ? 4.969 0.720 7.407 1.00 97.81 111 ASP A O 1
ATOM 859 N N . VAL A 1 112 ? 4.769 0.580 5.174 1.00 98.06 112 VAL A N 1
ATOM 860 C CA . VAL A 1 112 ? 3.917 -0.620 5.161 1.00 98.06 112 VAL A CA 1
ATOM 861 C C . VAL A 1 112 ? 4.649 -1.833 5.745 1.00 98.06 112 VAL A C 1
ATOM 863 O O . VAL A 1 112 ? 4.018 -2.691 6.363 1.00 98.06 112 VAL A O 1
ATOM 866 N N . PHE A 1 113 ? 5.979 -1.893 5.628 1.00 98.25 113 PHE A N 1
ATOM 867 C CA . PHE A 1 113 ? 6.775 -2.974 6.213 1.00 98.25 113 PHE A CA 1
ATOM 868 C C . PHE A 1 113 ? 6.763 -2.915 7.740 1.00 98.25 113 PHE A C 1
ATOM 870 O O . PHE A 1 113 ? 6.590 -3.947 8.392 1.00 98.25 113 PHE A O 1
ATOM 877 N N . LYS A 1 114 ? 6.876 -1.718 8.327 1.00 98.38 114 LYS A N 1
ATOM 878 C CA . LYS A 1 114 ? 6.733 -1.543 9.780 1.00 98.38 114 LYS A CA 1
ATOM 879 C C . LYS A 1 114 ? 5.329 -1.865 10.261 1.00 98.38 114 LYS A C 1
ATOM 881 O O . LYS A 1 114 ? 5.179 -2.466 11.325 1.00 98.38 114 LYS A O 1
ATOM 886 N N . ILE A 1 115 ? 4.306 -1.529 9.477 1.00 98.31 115 ILE A N 1
ATOM 887 C CA . ILE A 1 115 ? 2.930 -1.929 9.788 1.00 98.31 115 ILE A CA 1
ATOM 888 C C . ILE A 1 115 ? 2.797 -3.462 9.766 1.00 98.31 115 ILE A C 1
ATOM 890 O O . ILE A 1 115 ? 2.176 -4.017 10.674 1.00 98.31 115 ILE A O 1
ATOM 894 N N . ASP A 1 116 ? 3.408 -4.163 8.804 1.00 98.31 116 ASP A N 1
ATOM 895 C CA . ASP A 1 116 ? 3.413 -5.636 8.751 1.00 98.31 116 ASP A CA 1
ATOM 896 C C . ASP A 1 116 ? 4.082 -6.254 9.985 1.00 98.31 116 ASP A C 1
ATOM 898 O O . ASP A 1 116 ? 3.496 -7.110 10.651 1.00 98.31 116 ASP A O 1
ATOM 902 N N . GLU A 1 117 ? 5.268 -5.763 10.346 1.00 98.19 117 GLU A N 1
ATOM 903 C CA . GLU A 1 117 ? 6.023 -6.217 11.519 1.00 98.19 117 GLU A CA 1
ATOM 904 C C . GLU A 1 117 ? 5.208 -6.045 12.813 1.00 98.19 117 GLU A C 1
ATOM 906 O O . GLU A 1 117 ? 5.028 -6.990 13.588 1.00 98.19 117 GLU A O 1
ATOM 911 N N . LEU A 1 118 ? 4.647 -4.850 13.026 1.00 98.38 118 LEU A N 1
ATOM 912 C CA . LEU A 1 118 ? 3.927 -4.489 14.252 1.00 98.38 118 LEU A CA 1
ATOM 913 C C . LEU A 1 118 ? 2.514 -5.088 14.331 1.00 98.38 118 LEU A C 1
ATOM 915 O O . LEU A 1 118 ? 1.925 -5.129 15.416 1.00 98.38 118 LEU A O 1
ATOM 919 N N . SER A 1 119 ? 1.979 -5.578 13.212 1.00 97.62 119 SER A N 1
ATOM 920 C CA . SER A 1 119 ? 0.697 -6.293 13.138 1.00 97.62 119 SER A CA 1
ATOM 921 C C . SER A 1 119 ? 0.844 -7.817 13.096 1.00 97.62 119 SER A C 1
ATOM 923 O O . SER A 1 119 ? -0.163 -8.513 12.991 1.00 97.62 119 SER A O 1
ATOM 925 N N . LYS A 1 120 ? 2.067 -8.355 13.238 1.00 97.06 120 LYS A N 1
ATOM 926 C CA . LYS A 1 120 ? 2.363 -9.800 13.154 1.00 97.06 120 LYS A CA 1
ATOM 927 C C . LYS A 1 120 ? 2.000 -10.398 11.792 1.00 97.06 120 LYS A C 1
ATOM 929 O O . LYS A 1 120 ? 1.311 -11.414 11.722 1.00 97.06 120 LYS A O 1
ATOM 934 N N . ASN A 1 121 ? 2.491 -9.767 10.730 1.00 97.12 121 ASN A N 1
ATOM 935 C CA . ASN A 1 121 ? 2.278 -10.161 9.338 1.00 97.12 121 ASN A CA 1
ATOM 936 C C . ASN A 1 121 ? 0.826 -10.018 8.862 1.00 97.12 121 ASN A C 1
ATOM 938 O O . ASN A 1 121 ? 0.335 -10.839 8.086 1.00 97.12 121 ASN A O 1
ATOM 942 N N . HIS A 1 122 ? 0.144 -8.978 9.351 1.00 97.81 122 HIS A N 1
ATOM 943 C CA . HIS A 1 122 ? -1.242 -8.670 9.011 1.00 97.81 122 HIS A CA 1
ATOM 944 C C . HIS A 1 122 ? -1.410 -7.269 8.404 1.00 97.81 122 HIS A C 1
ATOM 946 O O . HIS A 1 122 ? -2.420 -6.599 8.658 1.00 97.81 122 HIS A O 1
ATOM 952 N N . ALA A 1 123 ? -0.427 -6.780 7.634 1.00 98.06 123 ALA A N 1
ATOM 953 C CA . ALA A 1 123 ? -0.489 -5.438 7.049 1.00 98.06 123 ALA A CA 1
ATOM 954 C C . ALA A 1 123 ? -1.737 -5.215 6.186 1.00 98.06 123 ALA A C 1
ATOM 956 O O . ALA A 1 123 ? -2.379 -4.169 6.312 1.00 98.06 123 ALA A O 1
ATOM 957 N N . LEU A 1 124 ? -2.129 -6.189 5.354 1.00 98.38 124 LEU A N 1
ATOM 958 C CA . LEU A 1 124 ? -3.279 -6.042 4.460 1.00 98.38 124 LEU A CA 1
ATOM 959 C C . LEU A 1 124 ? -4.571 -5.915 5.260 1.00 98.38 124 LEU A C 1
ATOM 961 O O . LEU A 1 124 ? -5.382 -5.029 4.977 1.00 98.38 124 LEU A O 1
ATOM 965 N N . THR A 1 125 ? -4.756 -6.756 6.280 1.00 98.19 125 THR A N 1
ATOM 966 C CA . THR A 1 125 ? -5.940 -6.676 7.145 1.00 98.19 125 THR A CA 1
ATOM 967 C C . THR A 1 125 ? -5.960 -5.366 7.934 1.00 98.19 125 THR A C 1
ATOM 969 O O . THR A 1 125 ? -6.980 -4.672 7.941 1.00 98.19 125 THR A O 1
ATOM 972 N N . THR A 1 126 ? -4.830 -5.008 8.549 1.00 98.25 126 THR A N 1
ATOM 973 C CA . THR A 1 126 ? -4.666 -3.820 9.406 1.00 98.25 126 THR A CA 1
ATOM 974 C C . THR A 1 126 ? -4.979 -2.535 8.644 1.00 98.25 126 THR A C 1
ATOM 976 O O . THR A 1 126 ? -5.830 -1.746 9.068 1.00 98.25 126 THR A O 1
ATOM 979 N N . ILE A 1 127 ? -4.334 -2.347 7.489 1.00 98.38 127 ILE A N 1
ATOM 980 C CA . ILE A 1 127 ? -4.503 -1.161 6.648 1.00 98.38 127 ILE A CA 1
ATOM 981 C C . ILE A 1 127 ? -5.925 -1.128 6.093 1.00 98.38 127 ILE A C 1
ATOM 983 O O . ILE A 1 127 ? -6.650 -0.162 6.321 1.00 98.38 127 ILE A O 1
ATOM 987 N N . THR A 1 128 ? -6.384 -2.197 5.437 1.00 98.12 128 THR A N 1
ATOM 988 C CA . THR A 1 128 ? -7.700 -2.190 4.774 1.00 98.12 128 THR A CA 1
ATOM 989 C C . THR A 1 128 ? -8.838 -1.935 5.762 1.00 98.12 128 THR A C 1
ATOM 991 O O . THR A 1 128 ? -9.754 -1.164 5.466 1.00 98.12 128 THR A O 1
ATOM 994 N N . TYR A 1 129 ? -8.781 -2.531 6.957 1.00 97.88 129 TYR A N 1
ATOM 995 C CA . TYR A 1 129 ? -9.784 -2.291 7.991 1.00 97.88 129 TYR A CA 1
ATOM 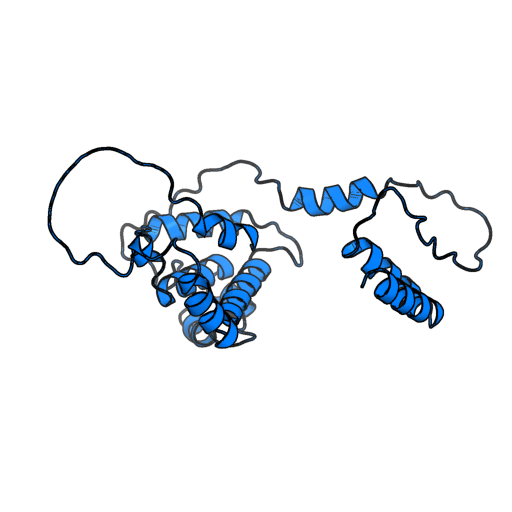996 C C . TYR A 1 129 ? -9.797 -0.830 8.460 1.00 97.88 129 TYR A C 1
ATOM 998 O O . TYR A 1 129 ? -10.875 -0.235 8.559 1.00 97.88 129 TYR A O 1
ATOM 1006 N N . ALA A 1 130 ? -8.624 -0.233 8.698 1.00 97.31 130 ALA A N 1
ATOM 1007 C CA . ALA A 1 130 ? -8.511 1.172 9.084 1.00 97.31 130 ALA A CA 1
ATOM 1008 C C . ALA A 1 130 ? -9.090 2.107 8.012 1.00 97.31 130 ALA A C 1
ATOM 1010 O O . ALA A 1 130 ? -9.943 2.938 8.327 1.00 97.31 130 ALA A O 1
ATOM 1011 N N . LEU A 1 131 ? -8.739 1.894 6.740 1.00 96.56 131 LEU A N 1
ATOM 1012 C CA . LEU A 1 131 ? -9.229 2.709 5.624 1.00 96.56 131 LEU A CA 1
ATOM 1013 C C . LEU A 1 131 ? -10.758 2.624 5.463 1.00 96.56 131 LEU A C 1
ATOM 1015 O O . LEU A 1 131 ? -11.423 3.630 5.206 1.00 96.56 131 LEU A O 1
ATOM 1019 N N . PHE A 1 132 ? -11.340 1.433 5.637 1.00 95.62 132 PHE A N 1
ATOM 1020 C CA . PHE A 1 132 ? -12.794 1.239 5.582 1.00 95.62 132 PHE A CA 1
ATOM 1021 C C . PHE A 1 132 ? -13.522 1.908 6.750 1.00 95.62 132 PHE A C 1
ATOM 1023 O O . PHE A 1 132 ? -14.643 2.400 6.572 1.00 95.62 132 PHE A O 1
ATOM 1030 N N . ARG A 1 133 ? -12.906 1.929 7.938 1.00 94.12 133 ARG A N 1
ATOM 1031 C CA . ARG A 1 133 ? -13.433 2.649 9.104 1.00 94.12 133 ARG A CA 1
ATOM 1032 C C . ARG A 1 133 ? -13.367 4.157 8.909 1.00 94.12 133 ARG A C 1
ATOM 1034 O O . ARG A 1 133 ? -14.380 4.818 9.124 1.00 94.12 133 ARG A O 1
ATOM 1041 N N . GLU A 1 134 ? -12.219 4.673 8.487 1.00 92.75 134 GLU A N 1
ATOM 1042 C CA . GLU A 1 134 ? -11.977 6.102 8.267 1.00 92.75 134 GLU A CA 1
ATOM 1043 C C . GLU A 1 134 ? -12.935 6.686 7.224 1.00 92.75 134 GLU A C 1
ATOM 1045 O O . GLU A 1 134 ? -13.563 7.716 7.454 1.00 92.75 134 GLU A O 1
ATOM 1050 N N . ARG A 1 135 ? -13.155 5.964 6.119 1.00 91.00 135 ARG A N 1
ATOM 1051 C CA . ARG A 1 135 ? -14.109 6.363 5.070 1.00 91.00 135 ARG A CA 1
ATOM 1052 C C . ARG A 1 135 ? -15.576 6.079 5.411 1.00 91.00 135 ARG A C 1
ATOM 1054 O O . ARG A 1 135 ? -16.451 6.311 4.581 1.00 91.00 135 ARG A O 1
ATOM 1061 N N . GLY A 1 136 ? -15.863 5.514 6.585 1.00 91.25 136 GLY A N 1
ATOM 1062 C CA . GLY A 1 136 ? -17.221 5.167 7.013 1.00 91.25 136 GLY A CA 1
ATOM 1063 C C . GLY A 1 136 ? -17.894 4.047 6.207 1.00 91.25 136 GLY A C 1
ATOM 1064 O O . GLY A 1 136 ? -19.079 3.790 6.412 1.00 91.25 136 GLY A O 1
ATOM 1065 N N . LEU A 1 137 ? -17.167 3.339 5.334 1.00 92.00 137 LEU A N 1
ATOM 1066 C CA . LEU A 1 137 ? -17.729 2.356 4.396 1.00 92.00 137 LEU A CA 1
ATOM 1067 C C . LEU A 1 137 ? -18.379 1.166 5.104 1.00 92.00 137 LEU A C 1
ATOM 1069 O O . LEU A 1 137 ? -19.388 0.648 4.634 1.00 92.00 137 LEU A O 1
ATOM 1073 N N . ILE A 1 138 ? -17.839 0.766 6.258 1.00 90.56 138 ILE A N 1
ATOM 1074 C CA . ILE A 1 138 ? -18.420 -0.303 7.084 1.00 90.56 138 ILE A CA 1
ATOM 1075 C C . ILE A 1 138 ? -19.857 0.052 7.488 1.00 90.56 138 ILE A C 1
ATOM 1077 O O . ILE A 1 138 ? -20.747 -0.788 7.397 1.00 90.56 138 ILE A O 1
ATOM 1081 N N . LYS A 1 139 ? -20.091 1.309 7.891 1.00 91.25 139 LYS A N 1
ATOM 1082 C CA . LYS A 1 139 ? -21.421 1.793 8.283 1.00 91.25 139 LYS A CA 1
ATOM 1083 C C . LYS A 1 139 ? -22.318 1.984 7.066 1.00 91.25 139 LYS A C 1
ATOM 1085 O O . LYS A 1 139 ? -23.440 1.499 7.072 1.00 91.25 139 LYS A O 1
ATOM 1090 N N . THR A 1 140 ? -21.812 2.644 6.025 1.00 91.19 140 THR A N 1
ATOM 1091 C CA . THR A 1 140 ? -22.571 2.950 4.802 1.00 91.19 140 THR A CA 1
ATOM 1092 C C . THR A 1 140 ? -23.121 1.700 4.120 1.00 91.19 140 THR A C 1
ATOM 1094 O O . THR A 1 140 ? -24.238 1.718 3.616 1.00 91.19 140 THR A O 1
ATOM 1097 N N . PHE A 1 141 ? -22.347 0.613 4.105 1.00 92.38 141 PHE A N 1
ATOM 1098 C CA . PHE A 1 141 ? -22.753 -0.653 3.492 1.00 92.38 141 PHE A CA 1
ATOM 1099 C C . PHE A 1 141 ? -23.284 -1.681 4.496 1.00 92.38 141 PHE A C 1
ATOM 1101 O O . PHE A 1 141 ? -23.489 -2.833 4.118 1.00 92.38 141 PHE A O 1
ATOM 1108 N N . GLU A 1 142 ? -23.480 -1.285 5.757 1.00 93.81 142 GLU A N 1
ATOM 1109 C CA . GLU A 1 142 ? -23.999 -2.147 6.827 1.00 93.81 142 GLU A CA 1
ATOM 1110 C C . GLU A 1 142 ? -23.228 -3.474 6.962 1.00 93.81 142 GLU A C 1
ATOM 1112 O O . GLU A 1 142 ? -23.798 -4.540 7.202 1.00 93.81 142 GLU A O 1
ATOM 1117 N N . ILE A 1 143 ? -21.903 -3.423 6.792 1.00 91.69 143 ILE A N 1
ATOM 1118 C CA . ILE A 1 143 ? -21.044 -4.606 6.855 1.00 91.69 143 ILE A CA 1
ATOM 1119 C C . ILE A 1 143 ? -20.706 -4.874 8.328 1.00 91.69 143 ILE A C 1
ATOM 1121 O O . ILE A 1 143 ? -20.091 -4.022 8.970 1.00 91.69 143 ILE A O 1
ATOM 1125 N N . PRO A 1 144 ? -21.027 -6.049 8.899 1.00 94.12 144 PRO A N 1
ATOM 1126 C CA . PRO A 1 144 ? -20.604 -6.364 10.259 1.00 94.12 144 PRO A CA 1
ATOM 1127 C C . PRO A 1 144 ? -19.072 -6.427 10.352 1.00 94.12 144 PRO A C 1
ATOM 1129 O O . PRO A 1 144 ? -18.439 -7.198 9.626 1.00 94.12 144 PRO A O 1
ATOM 1132 N N . SER A 1 145 ? -18.463 -5.660 11.265 1.00 93.81 145 SER A N 1
ATOM 1133 C CA . SER A 1 145 ? -16.997 -5.555 11.374 1.00 93.81 145 SER A CA 1
ATOM 1134 C C . SER A 1 145 ? -16.298 -6.908 11.544 1.00 93.81 145 SER A C 1
ATOM 1136 O O . SER A 1 145 ? -15.253 -7.136 10.945 1.00 93.81 145 SER A O 1
ATOM 1138 N N . SER A 1 146 ? -16.887 -7.833 12.307 1.00 92.00 146 SER A N 1
ATOM 1139 C CA . SER A 1 146 ? -16.343 -9.184 12.508 1.00 92.00 146 SER A CA 1
ATOM 1140 C C . SER A 1 146 ? -16.319 -10.013 11.220 1.00 92.00 146 SER A C 1
ATOM 1142 O O . SER A 1 146 ? -15.351 -10.731 10.960 1.00 92.00 146 SER A O 1
ATOM 1144 N N . VAL A 1 147 ? -17.357 -9.888 10.388 1.00 93.44 147 VAL A N 1
ATOM 1145 C CA . VAL A 1 147 ? -17.436 -10.545 9.076 1.00 93.44 147 VAL A CA 1
ATOM 1146 C C . VAL A 1 147 ? -16.380 -9.964 8.144 1.00 93.44 147 VAL A C 1
ATOM 1148 O O . VAL A 1 147 ? -15.693 -10.718 7.458 1.00 93.44 147 VAL A O 1
ATOM 1151 N N . PHE A 1 148 ? -16.205 -8.641 8.163 1.00 95.50 148 PHE A N 1
ATOM 1152 C CA . PHE A 1 148 ? -15.216 -7.974 7.326 1.00 95.50 148 PHE A CA 1
ATOM 1153 C C . PHE A 1 148 ? -13.779 -8.349 7.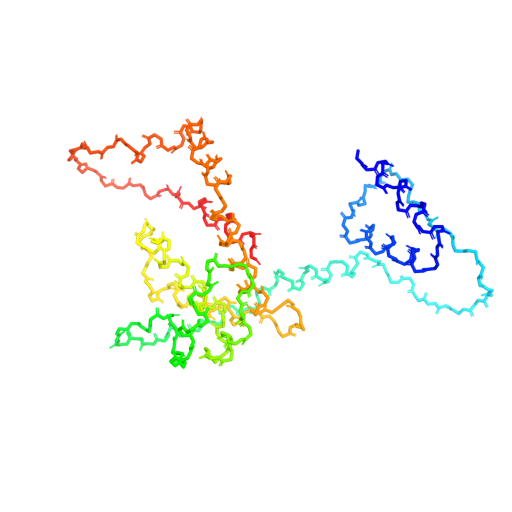702 1.00 95.50 148 PHE A C 1
ATOM 1155 O O . PHE A 1 148 ? -13.021 -8.770 6.836 1.00 95.50 148 PHE A O 1
ATOM 1162 N N . VAL A 1 149 ? -13.423 -8.300 8.989 1.00 95.69 149 VAL A N 1
ATOM 1163 C CA . VAL A 1 149 ? -12.097 -8.736 9.462 1.00 95.69 149 VAL A CA 1
ATOM 1164 C C . VAL A 1 149 ? -11.851 -10.206 9.129 1.00 95.69 149 VAL A C 1
ATOM 1166 O O . VAL A 1 149 ? -10.783 -10.550 8.635 1.00 95.69 149 VAL A O 1
ATOM 1169 N N . THR A 1 150 ? -12.849 -11.076 9.314 1.00 94.44 150 THR A N 1
ATOM 1170 C CA . THR A 1 150 ? -12.722 -12.494 8.934 1.00 94.44 150 THR A CA 1
ATOM 1171 C C . THR A 1 150 ? -12.450 -12.645 7.440 1.00 94.44 150 THR A C 1
ATOM 1173 O O . THR A 1 150 ? -11.594 -13.438 7.049 1.00 94.44 150 THR A O 1
ATOM 1176 N N . TYR A 1 151 ? -13.157 -11.892 6.596 1.00 95.69 151 TYR A N 1
ATOM 1177 C CA . TYR A 1 151 ? -12.919 -11.888 5.157 1.00 95.69 151 TYR A CA 1
ATOM 1178 C C . TYR A 1 151 ? -11.494 -11.433 4.819 1.00 95.69 151 TYR A C 1
ATOM 1180 O O . TYR A 1 151 ? -10.817 -12.120 4.058 1.00 95.69 151 TYR A O 1
ATOM 1188 N N . LEU A 1 152 ? -11.020 -10.337 5.419 1.00 96.75 152 LEU A N 1
ATOM 1189 C CA . LEU A 1 152 ? -9.674 -9.807 5.187 1.00 96.75 152 LEU A CA 1
ATOM 1190 C C . LEU A 1 152 ? -8.581 -10.789 5.617 1.00 96.75 152 LEU A C 1
ATOM 1192 O O . LEU A 1 152 ? -7.678 -11.053 4.833 1.00 96.75 152 LEU A O 1
ATOM 1196 N N . LEU A 1 153 ? -8.717 -11.416 6.788 1.00 95.94 153 LEU A N 1
ATOM 1197 C CA . LEU A 1 153 ? -7.784 -12.449 7.251 1.00 95.94 153 LEU A CA 1
ATOM 1198 C C . LEU A 1 153 ? -7.729 -13.645 6.293 1.00 95.94 153 LEU A C 1
ATOM 1200 O O . LEU A 1 153 ? -6.661 -14.198 6.040 1.00 95.94 153 LEU A O 1
ATOM 1204 N N . ASN A 1 154 ? -8.878 -14.047 5.736 1.00 94.31 154 ASN A N 1
ATOM 1205 C CA . ASN A 1 154 ? -8.905 -15.086 4.710 1.00 94.31 154 ASN A CA 1
ATOM 1206 C C . ASN A 1 154 ? -8.215 -14.605 3.432 1.00 94.31 154 ASN A C 1
ATOM 1208 O O . ASN A 1 154 ? -7.384 -15.334 2.904 1.00 94.31 154 ASN A O 1
ATOM 1212 N N . LEU A 1 155 ? -8.535 -13.410 2.937 1.00 94.31 155 LEU A N 1
ATOM 1213 C CA . LEU A 1 155 ? -7.918 -12.841 1.738 1.00 94.31 155 LEU A CA 1
ATOM 1214 C C . LEU A 1 155 ? -6.389 -12.774 1.873 1.00 94.31 155 LEU A C 1
ATOM 1216 O O . LEU A 1 155 ? -5.676 -13.280 1.011 1.00 94.31 155 LEU A O 1
ATOM 1220 N N . GLU A 1 156 ? -5.907 -12.224 2.984 1.00 96.19 156 GLU A N 1
ATOM 1221 C CA . GLU A 1 156 ? -4.489 -12.087 3.317 1.00 96.19 156 GLU A CA 1
ATOM 1222 C C . GLU A 1 156 ? -3.778 -13.441 3.360 1.00 96.19 156 GLU A C 1
ATOM 1224 O O . GLU A 1 156 ? -2.755 -13.619 2.706 1.00 96.19 156 GLU A O 1
ATOM 1229 N N . HIS A 1 157 ? -4.374 -14.442 4.014 1.00 93.31 157 HIS A N 1
ATOM 1230 C CA . HIS A 1 157 ? -3.828 -15.801 4.055 1.00 93.31 157 HIS A CA 1
ATOM 1231 C C . HIS A 1 157 ? -3.713 -16.459 2.664 1.00 93.31 157 HIS A C 1
ATOM 1233 O O . HIS A 1 157 ? -2.909 -17.372 2.474 1.00 93.31 157 HIS A O 1
ATOM 1239 N N . HIS A 1 158 ? -4.526 -16.049 1.685 1.00 93.75 158 HIS A N 1
ATOM 1240 C CA . HIS A 1 158 ? -4.473 -16.610 0.330 1.00 93.75 158 HIS A CA 1
ATOM 1241 C C . HIS A 1 158 ? -3.455 -15.913 -0.585 1.00 93.75 158 HIS A C 1
ATOM 1243 O O . HIS A 1 158 ? -3.208 -16.419 -1.688 1.00 93.75 158 HIS A O 1
ATOM 1249 N N . TYR A 1 159 ? -2.816 -14.823 -0.143 1.00 92.75 159 TYR A N 1
ATOM 1250 C CA . TYR A 1 159 ? -1.629 -14.322 -0.829 1.00 92.75 159 TYR A CA 1
ATOM 1251 C C . TYR A 1 159 ? -0.491 -15.335 -0.722 1.00 92.75 159 TYR A C 1
ATOM 1253 O O . TYR A 1 159 ? -0.271 -15.987 0.297 1.00 92.75 159 TYR A O 1
ATOM 1261 N N . ARG A 1 160 ? 0.234 -15.506 -1.825 1.00 88.62 160 ARG A N 1
ATOM 1262 C CA . ARG A 1 160 ? 1.304 -16.501 -1.909 1.00 88.62 160 ARG A CA 1
ATOM 1263 C C . ARG A 1 160 ? 2.605 -15.936 -1.363 1.00 88.62 160 ARG A C 1
ATOM 1265 O O . ARG A 1 160 ? 2.843 -14.733 -1.417 1.00 88.62 160 ARG A O 1
ATOM 1272 N N . SER A 1 161 ? 3.494 -16.839 -0.953 1.00 88.88 161 SER A N 1
ATOM 1273 C CA . SER A 1 161 ? 4.901 -16.523 -0.696 1.00 88.88 161 SER A CA 1
ATOM 1274 C C . SER A 1 161 ? 5.618 -16.234 -2.024 1.00 88.88 161 SER A C 1
ATOM 1276 O O . SER A 1 161 ? 6.311 -17.073 -2.596 1.00 88.88 161 SER A O 1
ATOM 1278 N N . ASN A 1 162 ? 5.346 -15.056 -2.581 1.00 94.31 162 ASN A N 1
ATOM 1279 C CA . ASN A 1 162 ? 6.044 -14.473 -3.715 1.00 94.31 162 ASN A CA 1
ATOM 1280 C C . ASN A 1 162 ? 6.929 -13.332 -3.184 1.00 94.31 162 ASN A C 1
ATOM 1282 O O . ASN A 1 162 ? 6.461 -12.577 -2.330 1.00 94.31 162 ASN A O 1
ATOM 1286 N N . PRO A 1 163 ? 8.165 -13.157 -3.685 1.00 93.06 163 PRO A N 1
ATOM 1287 C CA . PRO A 1 163 ? 9.040 -12.075 -3.229 1.00 93.06 163 PRO A CA 1
ATOM 1288 C C . PRO A 1 163 ? 8.448 -10.666 -3.387 1.00 93.06 163 PRO A C 1
ATOM 1290 O O . PRO A 1 163 ? 8.844 -9.766 -2.659 1.00 93.06 163 PRO A O 1
ATOM 1293 N N . TYR A 1 164 ? 7.503 -10.480 -4.317 1.00 93.50 164 TYR A N 1
ATOM 1294 C CA . TYR A 1 164 ? 6.854 -9.195 -4.578 1.00 93.50 164 TYR A CA 1
ATOM 1295 C C . TYR A 1 164 ? 5.322 -9.267 -4.480 1.00 93.50 164 TYR A C 1
ATOM 1297 O O . TYR A 1 164 ? 4.726 -8.524 -3.716 1.00 93.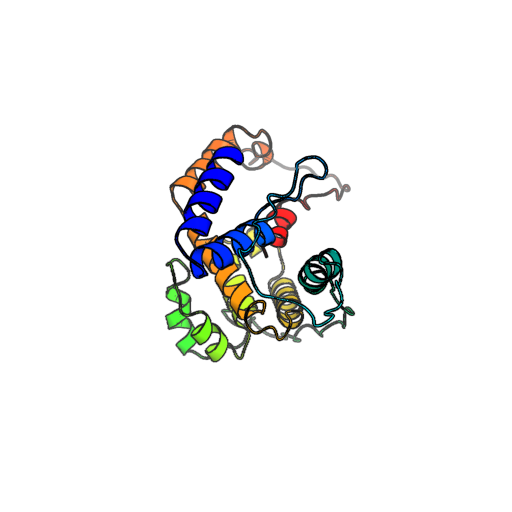50 164 TYR A O 1
ATOM 1305 N N . HIS A 1 165 ? 4.665 -10.191 -5.190 1.00 95.38 165 HIS A N 1
ATOM 1306 C CA . HIS A 1 165 ? 3.196 -10.310 -5.224 1.00 95.38 165 HIS A CA 1
ATOM 1307 C C . HIS A 1 165 ? 2.641 -11.054 -3.996 1.00 95.38 165 HIS A C 1
ATOM 1309 O O . HIS A 1 165 ? 2.096 -12.157 -4.105 1.00 95.38 165 HIS A O 1
ATOM 1315 N N . ASN A 1 166 ? 2.840 -10.471 -2.820 1.00 95.19 166 ASN A N 1
ATOM 1316 C CA . ASN A 1 166 ? 2.396 -10.978 -1.524 1.00 95.19 166 ASN A CA 1
ATOM 1317 C C . ASN A 1 166 ? 1.426 -9.987 -0.854 1.00 95.19 166 ASN A C 1
ATOM 1319 O O . ASN A 1 166 ? 1.040 -8.975 -1.444 1.00 95.19 166 ASN A O 1
ATOM 1323 N N . HIS A 1 167 ? 1.011 -10.294 0.375 1.00 97.38 167 HIS A N 1
ATOM 1324 C CA . HIS A 1 167 ? 0.056 -9.478 1.122 1.00 97.38 167 HIS A CA 1
ATOM 1325 C C . HIS A 1 167 ? 0.584 -8.077 1.453 1.00 97.38 167 HIS A C 1
ATOM 1327 O O . HIS A 1 167 ? -0.210 -7.143 1.490 1.00 97.38 167 HIS A O 1
ATOM 1333 N N . ILE A 1 168 ? 1.901 -7.904 1.627 1.00 98.06 168 ILE A N 1
ATOM 1334 C CA . ILE A 1 168 ? 2.513 -6.591 1.885 1.00 98.06 168 ILE A CA 1
ATOM 1335 C C . ILE A 1 168 ? 2.327 -5.682 0.668 1.00 98.06 168 ILE A C 1
ATOM 1337 O O . ILE A 1 168 ? 1.864 -4.554 0.813 1.00 98.06 168 ILE A O 1
ATOM 1341 N N . HIS A 1 169 ? 2.609 -6.183 -0.540 1.00 98.00 169 HIS A N 1
ATOM 1342 C CA . HIS A 1 169 ? 2.388 -5.408 -1.766 1.00 98.00 169 HIS A CA 1
ATOM 1343 C C . HIS A 1 169 ? 0.909 -5.060 -1.971 1.00 98.00 169 HIS A C 1
ATOM 1345 O O . HIS A 1 169 ? 0.584 -3.940 -2.354 1.00 98.00 169 HIS A O 1
ATOM 1351 N N . ALA A 1 170 ? -0.001 -5.987 -1.666 1.00 97.69 170 ALA A N 1
ATOM 1352 C CA . ALA A 1 170 ? -1.431 -5.702 -1.722 1.00 97.69 170 ALA A CA 1
ATOM 1353 C C . ALA A 1 170 ? -1.847 -4.593 -0.743 1.00 97.69 170 ALA A C 1
ATOM 1355 O O . ALA A 1 170 ? -2.668 -3.742 -1.085 1.00 97.69 170 ALA A O 1
ATOM 1356 N N . ALA A 1 171 ? -1.268 -4.584 0.460 1.00 98.00 171 ALA A N 1
ATOM 1357 C CA . ALA A 1 171 ? -1.524 -3.562 1.468 1.00 98.00 171 ALA A CA 1
ATOM 1358 C C . ALA A 1 171 ? -1.029 -2.177 1.013 1.00 98.00 171 ALA A C 1
ATOM 1360 O O . ALA A 1 171 ? -1.760 -1.192 1.134 1.00 98.00 171 ALA A O 1
ATOM 1361 N N . ASP A 1 172 ? 0.167 -2.127 0.424 1.00 98.19 172 ASP A N 1
ATOM 1362 C CA . ASP A 1 172 ? 0.772 -0.922 -0.154 1.00 98.19 172 ASP A CA 1
ATOM 1363 C C . ASP A 1 172 ? -0.059 -0.351 -1.315 1.00 98.19 172 ASP A C 1
ATOM 1365 O O . ASP A 1 172 ? -0.405 0.832 -1.323 1.00 98.19 172 ASP A O 1
ATOM 1369 N N . VAL A 1 173 ? -0.498 -1.203 -2.250 1.00 97.81 173 VAL A N 1
ATOM 1370 C CA . VAL A 1 173 ? -1.378 -0.791 -3.358 1.00 97.81 173 VAL A CA 1
ATOM 1371 C C . VAL A 1 173 ? -2.729 -0.284 -2.844 1.00 97.81 173 VAL A C 1
ATOM 1373 O O . VAL A 1 173 ? -3.228 0.734 -3.332 1.00 97.81 173 VAL A O 1
ATOM 1376 N N . ALA A 1 174 ? -3.327 -0.948 -1.848 1.00 96.81 174 ALA A N 1
ATOM 1377 C CA . ALA A 1 174 ? -4.599 -0.522 -1.265 1.00 96.81 174 ALA A CA 1
ATOM 1378 C C . ALA A 1 174 ? -4.496 0.858 -0.589 1.00 96.81 174 ALA A C 1
ATOM 1380 O O . ALA A 1 174 ? -5.384 1.700 -0.767 1.00 96.81 174 ALA A O 1
ATOM 1381 N N . GLN A 1 175 ? -3.409 1.111 0.144 1.00 97.62 175 GLN A N 1
ATOM 1382 C CA . GLN A 1 175 ? -3.136 2.412 0.757 1.00 97.62 175 GLN A CA 1
ATOM 1383 C C . GLN A 1 175 ? -2.840 3.488 -0.293 1.00 97.62 175 GLN A C 1
ATOM 1385 O O . GLN A 1 175 ? -3.435 4.564 -0.260 1.00 97.62 175 GLN A O 1
ATOM 1390 N N . SER A 1 176 ? -2.015 3.173 -1.287 1.00 96.94 176 SER A N 1
ATOM 1391 C CA . SER A 1 176 ? -1.704 4.080 -2.393 1.00 96.94 176 SER A CA 1
ATOM 1392 C C . SER A 1 176 ? -2.968 4.492 -3.154 1.00 96.94 176 SER A C 1
ATOM 1394 O O . SER A 1 176 ? -3.178 5.671 -3.446 1.00 96.94 176 SER A O 1
ATOM 1396 N N . MET A 1 177 ? -3.877 3.543 -3.421 1.00 94.88 177 MET A N 1
ATOM 1397 C CA . MET A 1 177 ? -5.172 3.860 -4.032 1.00 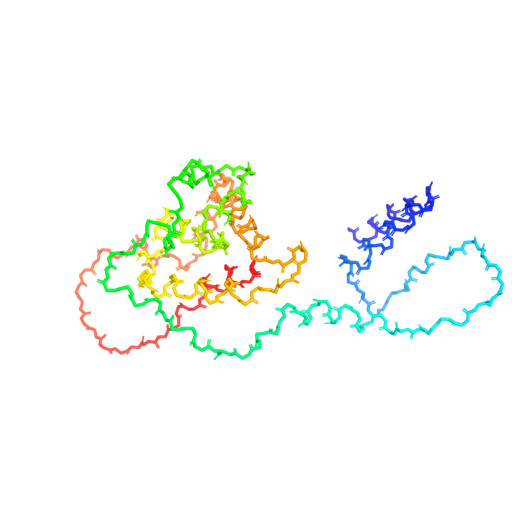94.88 177 MET A CA 1
ATOM 1398 C C . MET A 1 177 ? -6.056 4.707 -3.127 1.00 94.88 177 MET A C 1
ATOM 1400 O O . MET A 1 177 ? -6.785 5.562 -3.628 1.00 94.88 177 MET A O 1
ATOM 1404 N N . HIS A 1 178 ? -5.990 4.522 -1.809 1.00 93.25 178 HIS A N 1
ATOM 1405 C CA . HIS A 1 178 ? -6.668 5.423 -0.889 1.00 93.25 178 HIS A CA 1
ATOM 1406 C C . HIS A 1 178 ? -6.177 6.869 -1.066 1.00 93.25 178 HIS A C 1
ATOM 1408 O O . HIS A 1 178 ? -7.016 7.756 -1.225 1.00 93.25 178 HIS A O 1
ATOM 1414 N N . VAL A 1 179 ? -4.864 7.105 -1.110 1.00 94.00 179 VAL A N 1
ATOM 1415 C CA . VAL A 1 179 ? -4.289 8.452 -1.307 1.00 94.00 179 VAL A CA 1
ATOM 1416 C C . VAL A 1 179 ? -4.644 9.017 -2.683 1.00 94.00 179 VAL A C 1
ATOM 1418 O O . VAL A 1 179 ? -5.006 10.183 -2.822 1.00 94.00 179 VAL A O 1
ATOM 1421 N N . LEU A 1 180 ? -4.628 8.191 -3.729 1.00 91.81 180 LEU A N 1
ATOM 1422 C CA . LEU A 1 180 ? -5.066 8.633 -5.055 1.00 91.81 180 LEU A CA 1
ATOM 1423 C C . LEU A 1 180 ? -6.537 9.074 -5.043 1.00 91.81 180 LEU A C 1
ATOM 1425 O O . LEU A 1 180 ? -6.872 10.113 -5.610 1.00 91.81 180 LEU A O 1
ATOM 1429 N N . LEU A 1 181 ? -7.410 8.344 -4.346 1.00 87.25 181 LEU A N 1
ATOM 1430 C CA . LEU A 1 181 ? -8.830 8.682 -4.229 1.00 87.25 181 LEU A CA 1
ATOM 1431 C C . LEU A 1 181 ? -9.106 9.922 -3.365 1.00 87.25 181 LEU A C 1
ATOM 1433 O O . LEU A 1 181 ? -10.195 10.481 -3.479 1.00 87.25 181 LEU A O 1
ATOM 1437 N N . THR A 1 182 ? -8.173 10.368 -2.516 1.00 85.00 182 THR A N 1
ATOM 1438 C CA . THR A 1 182 ? -8.299 11.654 -1.800 1.00 85.00 182 THR A CA 1
ATOM 1439 C C . THR A 1 182 ? -7.845 12.850 -2.638 1.00 85.00 182 THR A C 1
ATOM 1441 O O . THR A 1 182 ? -8.065 13.991 -2.232 1.00 85.00 182 THR A O 1
ATOM 1444 N N . SER A 1 183 ? -7.286 12.628 -3.837 1.00 82.88 183 SER A N 1
ATOM 1445 C CA . SER A 1 183 ? -6.914 13.709 -4.753 1.00 82.88 183 SER A CA 1
ATOM 1446 C C . SER A 1 183 ? -8.108 14.644 -5.015 1.00 82.88 183 SER A C 1
ATOM 1448 O O . SER A 1 183 ? -9.175 14.169 -5.431 1.00 82.88 183 SER A O 1
ATOM 1450 N N . PRO A 1 184 ? -7.955 15.974 -4.838 1.00 75.19 184 PRO A N 1
ATOM 1451 C CA . PRO A 1 184 ? -9.034 16.940 -5.052 1.00 75.19 184 PRO A CA 1
ATOM 1452 C C . PRO A 1 184 ? -9.633 16.866 -6.456 1.00 75.19 184 PRO A C 1
ATOM 1454 O O . PRO A 1 184 ? -10.839 17.030 -6.631 1.00 75.19 184 PRO A O 1
ATOM 1457 N N . VAL A 1 185 ? -8.794 16.568 -7.452 1.00 75.50 185 VAL A N 1
ATOM 1458 C CA . VAL A 1 185 ? -9.211 16.417 -8.846 1.00 75.50 185 VAL A CA 1
ATOM 1459 C C . VAL A 1 185 ? -10.171 15.236 -8.956 1.00 75.50 185 VAL A C 1
ATOM 1461 O O . VAL A 1 185 ? -11.320 15.424 -9.339 1.00 75.50 185 VAL A O 1
ATOM 1464 N N . LEU A 1 186 ? -9.754 14.034 -8.553 1.00 72.06 186 LEU A N 1
ATOM 1465 C CA . LEU A 1 186 ? -10.592 12.833 -8.650 1.00 72.06 186 LEU A CA 1
ATOM 1466 C C . LEU A 1 186 ? -11.853 12.928 -7.790 1.00 72.06 186 LEU A C 1
ATOM 1468 O O . LEU A 1 186 ? -12.925 12.523 -8.233 1.00 72.06 186 LEU A O 1
ATOM 1472 N N . THR A 1 187 ? -11.745 13.539 -6.615 1.00 62.59 187 THR A N 1
ATOM 1473 C CA . THR A 1 187 ? -12.886 13.813 -5.739 1.00 62.59 187 THR A CA 1
ATOM 1474 C C . THR A 1 187 ? -13.915 14.686 -6.461 1.00 62.59 187 THR A C 1
ATOM 1476 O O . THR A 1 187 ? -15.084 14.310 -6.565 1.00 62.59 187 THR A O 1
ATOM 1479 N N . LEU A 1 188 ? -13.487 15.805 -7.056 1.00 59.00 188 LEU A N 1
ATOM 1480 C CA . LEU A 1 188 ? -14.364 16.685 -7.829 1.00 59.00 188 LEU A CA 1
ATOM 1481 C C . LEU A 1 188 ? -14.941 15.980 -9.064 1.00 59.00 188 LEU A C 1
ATOM 1483 O O . LEU A 1 188 ? -16.126 16.150 -9.343 1.00 59.00 188 LEU A O 1
ATOM 1487 N N . TRP A 1 189 ? -14.158 15.169 -9.782 1.00 57.69 189 TRP A N 1
ATOM 1488 C CA . TRP A 1 189 ? -14.633 14.389 -10.936 1.00 57.69 189 TRP A CA 1
ATOM 1489 C C . TRP A 1 189 ? -15.660 13.328 -10.549 1.00 57.69 189 TRP A C 1
ATOM 1491 O O . TRP A 1 189 ? -16.635 13.139 -11.273 1.00 57.69 189 TRP A O 1
ATOM 1501 N N . MET A 1 190 ? -15.501 12.673 -9.398 1.00 58.69 190 MET A N 1
ATOM 1502 C CA . MET A 1 190 ? -16.531 11.787 -8.868 1.00 58.69 190 MET A CA 1
ATOM 1503 C C . MET A 1 190 ? -17.791 12.597 -8.556 1.00 58.69 190 MET A C 1
ATOM 1505 O O . MET A 1 190 ? -18.835 12.292 -9.114 1.00 58.69 190 MET A O 1
ATOM 1509 N N . TYR A 1 191 ? -17.723 13.689 -7.794 1.00 54.44 191 TYR A N 1
ATOM 1510 C CA . TYR A 1 191 ? -18.923 14.478 -7.465 1.00 54.44 191 TYR A CA 1
ATOM 1511 C C . TYR A 1 191 ? -19.609 15.124 -8.687 1.00 54.44 191 TYR A C 1
ATOM 1513 O O . TYR A 1 191 ? -20.838 15.157 -8.770 1.00 54.44 191 TYR A O 1
ATOM 1521 N N . THR A 1 192 ? -18.845 15.613 -9.664 1.00 50.31 192 THR A N 1
ATOM 1522 C CA . THR A 1 192 ? -19.380 16.259 -10.878 1.00 50.31 192 THR A CA 1
ATOM 1523 C C . THR A 1 192 ? -19.831 15.246 -11.934 1.00 50.31 192 THR A C 1
ATOM 1525 O O . THR A 1 192 ? -20.884 15.434 -12.546 1.00 50.31 192 THR A O 1
ATOM 1528 N N . GLY A 1 193 ? -19.117 14.130 -12.094 1.00 49.59 193 GLY A N 1
ATOM 1529 C CA . GLY A 1 193 ? -19.513 13.007 -12.949 1.00 49.59 193 GLY A CA 1
ATOM 1530 C C . GLY A 1 193 ? -20.731 12.249 -12.408 1.00 49.59 193 GLY A C 1
ATOM 1531 O O . GLY A 1 193 ? -21.632 11.898 -13.174 1.00 49.59 193 GLY A O 1
ATOM 1532 N N . PHE A 1 194 ? -20.841 12.084 -11.084 1.00 44.09 194 PHE A N 1
ATOM 1533 C CA . PHE A 1 194 ? -22.026 11.500 -10.440 1.00 44.09 194 PHE A CA 1
ATOM 1534 C C . PHE A 1 194 ? -23.280 12.371 -10.592 1.00 44.09 194 PHE A C 1
ATOM 1536 O O . PHE A 1 194 ? -24.380 11.825 -10.596 1.00 44.09 194 PHE A O 1
ATOM 1543 N N . ARG A 1 195 ? -23.155 13.691 -10.804 1.00 40.69 195 ARG A N 1
ATOM 1544 C CA . ARG A 1 195 ? -24.304 14.553 -11.141 1.00 40.69 195 ARG A CA 1
ATOM 1545 C C . ARG A 1 195 ? -24.836 14.350 -12.563 1.00 40.69 195 ARG A C 1
ATOM 1547 O O . ARG A 1 195 ? -26.018 14.601 -12.791 1.00 40.69 195 ARG A O 1
ATOM 1554 N N . GLN A 1 196 ? -24.015 13.884 -13.509 1.00 41.59 196 GLN A N 1
ATOM 1555 C CA . GLN A 1 196 ? -24.494 13.529 -14.853 1.00 41.59 196 GLN A CA 1
ATOM 1556 C C . GLN A 1 196 ? -25.073 12.109 -14.922 1.00 41.59 196 GLN A C 1
ATOM 1558 O O . GLN A 1 196 ? -26.006 11.849 -15.685 1.00 41.59 196 GLN A O 1
ATOM 1563 N N . CYS A 1 197 ? -24.588 11.194 -14.084 1.00 39.78 197 CYS A N 1
ATOM 1564 C CA . CYS A 1 197 ? -25.174 9.868 -13.954 1.00 39.78 197 CYS A CA 1
ATOM 1565 C C . CYS A 1 197 ? -26.477 9.932 -13.135 1.00 39.78 197 CYS A C 1
ATOM 1567 O O . CYS A 1 197 ? -26.456 10.078 -11.917 1.00 39.78 197 CYS A O 1
ATOM 1569 N N . LYS A 1 198 ? -27.633 9.713 -13.783 1.00 38.16 198 LYS A N 1
ATOM 1570 C CA . LYS A 1 198 ? -28.973 9.554 -13.157 1.00 38.16 198 LYS A CA 1
ATOM 1571 C C . LYS A 1 198 ? -29.046 8.535 -11.998 1.00 38.16 198 LYS A C 1
ATOM 1573 O O . LYS A 1 198 ? -30.084 8.430 -11.352 1.00 38.16 198 LYS A O 1
ATOM 1578 N N . PHE A 1 199 ? -27.976 7.792 -11.731 1.00 39.03 199 PHE A N 1
ATOM 1579 C CA . PHE A 1 199 ? -27.901 6.704 -10.764 1.00 39.03 199 PHE A CA 1
ATOM 1580 C C . PHE A 1 199 ? -27.947 7.153 -9.292 1.00 39.03 199 PHE A C 1
ATOM 1582 O O . PHE A 1 199 ? -28.347 6.356 -8.451 1.00 39.03 199 PHE A O 1
ATOM 1589 N N . LEU A 1 200 ? -27.606 8.413 -8.969 1.00 40.09 200 LEU A N 1
ATOM 1590 C CA . LEU A 1 200 ? -27.597 8.907 -7.579 1.00 40.09 200 LEU A CA 1
ATOM 1591 C C . LEU A 1 200 ? -28.687 9.931 -7.224 1.00 40.09 200 LEU A C 1
ATOM 1593 O O . LEU A 1 200 ? -28.683 10.459 -6.116 1.00 40.09 200 LEU A O 1
ATOM 1597 N N . LYS A 1 201 ? -29.689 10.161 -8.086 1.00 35.56 201 LYS A N 1
ATOM 1598 C CA . LYS A 1 201 ? -30.891 10.921 -7.675 1.00 35.56 201 LYS A CA 1
ATOM 1599 C C . LYS A 1 201 ? -31.751 10.189 -6.632 1.00 35.56 201 LYS A C 1
ATOM 1601 O O . LYS A 1 201 ? -32.664 10.790 -6.085 1.00 35.56 201 LYS A O 1
ATOM 1606 N N . ILE A 1 202 ? -31.461 8.915 -6.355 1.00 43.53 202 ILE A N 1
ATOM 1607 C CA . ILE A 1 202 ? -32.174 8.102 -5.361 1.00 43.53 202 ILE A CA 1
ATOM 1608 C C . ILE A 1 202 ? -31.625 8.323 -3.938 1.00 43.53 202 ILE A C 1
ATOM 1610 O O . ILE A 1 202 ? -32.374 8.170 -2.981 1.00 43.53 202 ILE A O 1
ATOM 1614 N N . CYS A 1 203 ? -30.362 8.737 -3.767 1.00 40.69 203 CYS A N 1
ATOM 1615 C CA . CYS A 1 203 ? -29.764 8.877 -2.430 1.00 40.69 203 CYS A CA 1
ATOM 1616 C C . CYS A 1 203 ? -29.812 10.302 -1.859 1.00 40.69 203 CYS A C 1
ATOM 1618 O O . CYS A 1 203 ? -29.822 10.453 -0.644 1.00 40.69 203 CYS A O 1
ATOM 1620 N N . GLU A 1 204 ? -29.885 11.344 -2.692 1.00 39.88 204 GLU A N 1
ATOM 1621 C CA . GLU A 1 204 ? -29.915 12.740 -2.210 1.00 39.88 204 GLU A CA 1
ATOM 1622 C C . GLU A 1 204 ? -31.330 13.323 -2.044 1.00 39.88 204 GLU A C 1
ATOM 1624 O O . GLU A 1 204 ? -31.479 14.510 -1.767 1.00 39.88 204 GLU A O 1
ATOM 1629 N N . GLY A 1 205 ? -32.391 12.523 -2.191 1.00 38.25 205 GLY A N 1
ATOM 1630 C CA . GLY A 1 205 ? -33.748 13.067 -2.209 1.00 38.25 205 GLY A CA 1
ATOM 1631 C C . GLY A 1 205 ? -34.854 12.127 -1.765 1.00 38.25 205 GLY A C 1
ATOM 1632 O O . GLY A 1 205 ? -35.834 12.042 -2.488 1.00 38.25 205 GLY A O 1
ATOM 1633 N N . GLN A 1 206 ? -34.742 11.465 -0.607 1.00 34.72 206 GLN A N 1
ATOM 1634 C CA . GLN A 1 206 ? -35.914 10.954 0.127 1.00 34.72 206 GLN A CA 1
ATOM 1635 C C . GLN A 1 206 ? -35.690 10.952 1.649 1.00 34.72 206 GLN A C 1
ATOM 1637 O O . GLN A 1 206 ? -35.586 9.917 2.297 1.00 34.72 206 GLN A O 1
ATOM 1642 N N . THR A 1 207 ? -35.722 12.137 2.254 1.00 38.09 207 THR A N 1
ATOM 1643 C CA . THR A 1 207 ? -36.515 12.324 3.475 1.00 38.09 207 THR A CA 1
ATOM 1644 C C . THR A 1 207 ? -37.979 12.426 3.046 1.00 38.09 207 THR A C 1
ATOM 1646 O O . THR A 1 207 ? -38.468 13.524 2.823 1.00 38.09 207 THR A O 1
ATOM 1649 N N . PHE A 1 208 ? -38.680 11.302 2.862 1.00 30.05 208 PHE A N 1
ATOM 1650 C CA . PHE A 1 208 ? -40.148 11.303 2.824 1.00 30.05 208 PHE A CA 1
ATOM 1651 C C . PHE A 1 208 ? -40.711 9.930 3.225 1.00 30.05 208 PHE A C 1
ATOM 1653 O O . PHE A 1 208 ? -40.492 8.928 2.557 1.00 30.05 208 PHE A O 1
ATOM 1660 N N . GLU A 1 209 ? -41.362 9.936 4.388 1.00 28.69 209 GLU A N 1
ATOM 1661 C CA . GLU A 1 209 ? -42.454 9.086 4.875 1.00 28.69 209 GLU A CA 1
ATOM 1662 C C . GLU A 1 209 ? -42.655 7.639 4.380 1.00 28.69 209 GLU A C 1
ATOM 1664 O O . GLU A 1 209 ? -42.934 7.360 3.222 1.00 28.69 209 GLU A O 1
ATOM 1669 N N . LYS A 1 210 ? -42.694 6.744 5.382 1.00 35.84 210 LYS A N 1
ATOM 1670 C CA . LYS A 1 210 ? -43.653 5.638 5.577 1.00 35.84 210 LYS A CA 1
ATOM 1671 C C . LYS A 1 210 ? -44.310 5.061 4.312 1.00 35.84 210 LYS A C 1
ATOM 1673 O O . LYS A 1 210 ? -45.299 5.603 3.834 1.00 35.84 210 LYS A O 1
ATOM 1678 N N . THR A 1 211 ? -43.956 3.826 3.957 1.00 27.12 211 THR A N 1
ATOM 1679 C CA . THR A 1 211 ? -44.892 2.677 3.963 1.00 27.12 211 THR A CA 1
ATOM 1680 C C . THR A 1 211 ? -44.168 1.366 3.647 1.00 27.12 211 THR A C 1
ATOM 1682 O O . THR A 1 211 ? -43.252 1.313 2.834 1.00 27.12 211 THR A O 1
ATOM 1685 N N . LEU A 1 212 ? -44.577 0.306 4.350 1.00 35.69 212 LEU A N 1
ATOM 1686 C CA . LEU A 1 212 ? -44.238 -1.088 4.077 1.00 35.69 212 LEU A CA 1
ATOM 1687 C C . LEU A 1 212 ? -44.561 -1.470 2.621 1.00 35.69 212 LEU A C 1
ATOM 1689 O O . LEU A 1 212 ? -45.677 -1.215 2.188 1.00 35.69 212 LEU A O 1
ATOM 1693 N N . ASP A 1 213 ? -43.696 -2.253 1.969 1.00 29.27 213 ASP A N 1
ATOM 1694 C CA . ASP A 1 213 ? -44.108 -3.585 1.504 1.00 29.27 213 ASP A CA 1
ATOM 1695 C C . ASP A 1 213 ? -42.909 -4.535 1.344 1.00 29.27 213 ASP A C 1
ATOM 1697 O O . ASP A 1 213 ? -41.782 -4.154 1.015 1.00 29.27 213 ASP A O 1
ATOM 1701 N N . LYS A 1 214 ? -43.172 -5.799 1.659 1.00 41.03 214 LYS A N 1
ATOM 1702 C CA . LYS A 1 214 ? -42.246 -6.920 1.706 1.00 41.03 214 LYS A CA 1
ATOM 1703 C C . LYS A 1 214 ? -41.858 -7.361 0.295 1.00 41.03 214 LYS A C 1
ATOM 1705 O O . LYS A 1 214 ? -42.697 -7.577 -0.565 1.00 41.03 214 LYS A O 1
ATOM 1710 N N . GLY A 1 215 ? -40.577 -7.689 0.138 1.00 36.41 215 GLY A N 1
ATOM 1711 C CA . GLY A 1 215 ? -40.140 -8.678 -0.844 1.00 36.41 215 GLY A CA 1
ATOM 1712 C C . GLY A 1 215 ? -39.708 -8.115 -2.192 1.00 36.41 215 GLY A C 1
ATOM 1713 O O . GLY A 1 215 ? -40.487 -8.067 -3.132 1.00 36.41 215 GLY A O 1
ATOM 1714 N N . LYS A 1 216 ? -38.408 -7.820 -2.309 1.00 30.72 216 LYS A N 1
ATOM 1715 C CA . LYS A 1 216 ? -37.577 -8.089 -3.498 1.00 30.72 216 LYS A CA 1
ATOM 1716 C C . LYS A 1 216 ? -36.120 -7.753 -3.173 1.00 30.72 216 LYS A C 1
ATOM 1718 O O . LYS A 1 216 ? -35.664 -6.625 -3.308 1.00 30.72 216 LYS A O 1
ATOM 1723 N N . ARG A 1 217 ? -35.367 -8.767 -2.735 1.00 40.16 217 ARG A N 1
ATOM 1724 C CA . ARG A 1 217 ? -33.900 -8.735 -2.763 1.00 40.16 217 ARG A CA 1
ATOM 1725 C C . ARG A 1 217 ? -33.469 -8.796 -4.226 1.00 40.16 217 ARG A C 1
ATOM 1727 O O . ARG A 1 217 ? -33.478 -9.878 -4.807 1.00 40.16 217 ARG A O 1
ATOM 1734 N N . GLN A 1 218 ? -33.079 -7.674 -4.821 1.00 33.00 218 GLN A N 1
ATOM 1735 C CA . GLN A 1 218 ? -32.352 -7.685 -6.089 1.00 33.00 218 GLN A CA 1
ATOM 1736 C C . GLN A 1 218 ? -31.227 -6.642 -6.097 1.00 33.00 218 GLN A C 1
ATOM 1738 O O . GLN A 1 218 ? -31.448 -5.450 -6.240 1.00 33.00 218 GLN A O 1
ATOM 1743 N N . LYS A 1 219 ? -30.007 -7.184 -5.984 1.00 43.84 219 LYS A N 1
ATOM 1744 C CA . LYS A 1 219 ? -28.788 -6.783 -6.699 1.00 43.84 219 LYS A CA 1
ATOM 1745 C C . LYS A 1 219 ? -28.345 -5.318 -6.564 1.00 43.84 219 LYS A C 1
ATOM 1747 O O . LYS A 1 219 ? -28.408 -4.555 -7.518 1.00 43.84 219 LYS A O 1
ATOM 1752 N N . ALA A 1 220 ? -27.699 -5.009 -5.444 1.00 37.72 220 ALA A N 1
ATOM 1753 C CA . ALA A 1 220 ? -26.689 -3.953 -5.373 1.00 37.72 220 ALA A CA 1
ATOM 1754 C C . ALA A 1 220 ? -25.307 -4.597 -5.155 1.00 37.72 220 ALA A C 1
ATOM 1756 O O . ALA A 1 220 ? -24.715 -4.502 -4.089 1.00 37.72 220 ALA A O 1
ATOM 1757 N N . LEU A 1 221 ? -24.821 -5.333 -6.161 1.00 35.09 221 LEU A N 1
ATOM 1758 C CA . LEU A 1 221 ? -23.507 -5.994 -6.142 1.00 35.09 221 LEU A CA 1
ATOM 1759 C C . LEU A 1 221 ? -22.542 -5.356 -7.156 1.00 35.09 221 LEU A C 1
ATOM 1761 O O . LEU A 1 221 ? -21.780 -6.058 -7.806 1.00 35.09 221 LEU A O 1
ATOM 1765 N N . PHE A 1 222 ? -22.623 -4.038 -7.356 1.00 31.94 222 PHE A N 1
ATOM 1766 C CA . PHE A 1 222 ? -21.799 -3.331 -8.344 1.00 31.94 222 PHE A CA 1
ATOM 1767 C C . PHE A 1 222 ? -20.626 -2.503 -7.783 1.00 31.94 222 PHE A C 1
ATOM 1769 O O . PHE A 1 222 ? -19.611 -2.453 -8.473 1.00 31.94 222 PHE A O 1
ATOM 1776 N N . PRO A 1 223 ? -20.640 -1.925 -6.559 1.00 34.53 223 PRO A N 1
ATOM 1777 C CA . PRO A 1 223 ? -19.488 -1.133 -6.112 1.00 34.53 223 PRO A CA 1
ATOM 1778 C C . PRO A 1 223 ? -18.317 -1.998 -5.608 1.00 34.53 223 PRO A C 1
ATOM 1780 O O . PRO A 1 223 ? -17.167 -1.575 -5.673 1.00 34.53 223 PRO A O 1
ATOM 1783 N N . LEU A 1 224 ? -18.580 -3.240 -5.180 1.00 35.56 224 LEU A N 1
ATOM 1784 C CA . LEU A 1 224 ? -17.544 -4.198 -4.765 1.00 35.56 224 LEU A CA 1
ATOM 1785 C C . LEU A 1 224 ? -16.672 -4.677 -5.935 1.00 35.56 224 LEU A C 1
ATOM 1787 O O . LEU A 1 224 ? -15.491 -4.945 -5.741 1.00 35.56 224 LEU A O 1
ATOM 1791 N N . CYS A 1 225 ? -17.219 -4.750 -7.153 1.00 27.53 225 CYS A N 1
ATOM 1792 C CA . CYS A 1 225 ? -16.479 -5.248 -8.313 1.00 27.53 225 CYS A CA 1
ATOM 1793 C C . CYS A 1 225 ? -15.392 -4.289 -8.807 1.00 27.53 225 CYS A C 1
ATOM 1795 O O . CYS A 1 225 ? -14.472 -4.753 -9.468 1.00 27.53 225 CYS A O 1
ATOM 1797 N N . THR A 1 226 ? -15.464 -2.994 -8.495 1.00 33.62 226 THR A N 1
ATOM 1798 C CA . THR A 1 226 ? -14.424 -2.033 -8.894 1.00 33.62 226 THR A CA 1
ATOM 1799 C C . THR A 1 226 ? -13.272 -2.014 -7.892 1.00 33.62 226 THR A C 1
ATOM 1801 O O . THR A 1 226 ? -12.121 -1.945 -8.299 1.00 33.62 226 THR A O 1
ATOM 1804 N N . PHE A 1 227 ? -13.558 -2.169 -6.594 1.00 37.81 227 PHE A N 1
ATOM 1805 C CA . PHE A 1 227 ? -12.521 -2.273 -5.563 1.00 37.81 227 PHE A CA 1
ATOM 1806 C C . PHE A 1 227 ? -11.815 -3.638 -5.604 1.00 37.81 227 PHE A C 1
ATOM 1808 O O . PHE A 1 227 ? -10.595 -3.694 -5.583 1.00 37.81 227 PHE A O 1
ATOM 1815 N N . ALA A 1 228 ? -12.559 -4.737 -5.781 1.00 31.92 228 ALA A N 1
ATOM 1816 C CA . ALA A 1 228 ? -11.995 -6.089 -5.850 1.00 31.92 228 ALA A CA 1
ATOM 1817 C C . ALA A 1 228 ? -11.383 -6.470 -7.217 1.00 31.92 228 ALA A C 1
ATOM 1819 O O . ALA A 1 228 ? -10.840 -7.559 -7.340 1.00 31.92 228 ALA A O 1
ATOM 1820 N N . ARG A 1 229 ? -11.500 -5.628 -8.257 1.00 29.38 229 ARG A N 1
ATOM 1821 C CA . ARG A 1 229 ? -10.769 -5.808 -9.533 1.00 29.38 229 ARG A CA 1
ATOM 1822 C C . ARG A 1 229 ? -9.446 -5.047 -9.588 1.00 29.38 229 ARG A C 1
ATOM 1824 O O . ARG A 1 229 ? -8.674 -5.283 -10.512 1.00 29.38 229 ARG A O 1
ATOM 1831 N N . SER A 1 230 ? -9.219 -4.124 -8.656 1.00 30.59 230 SER A N 1
ATOM 1832 C CA . SER A 1 230 ? -7.986 -3.335 -8.553 1.00 30.59 230 SER A CA 1
ATOM 1833 C C . SER A 1 230 ? -7.023 -3.857 -7.480 1.00 30.59 230 SER A C 1
ATOM 1835 O O . SER A 1 230 ? -5.962 -3.267 -7.305 1.00 30.59 230 SER A O 1
ATOM 1837 N N . ILE A 1 231 ? -7.384 -4.946 -6.796 1.00 35.16 231 ILE A N 1
ATOM 1838 C CA . ILE A 1 231 ? -6.549 -5.721 -5.866 1.00 35.16 231 ILE A CA 1
ATOM 1839 C C . ILE A 1 231 ? -6.327 -7.097 -6.498 1.00 35.16 231 ILE A C 1
ATOM 1841 O O . ILE A 1 231 ? -5.196 -7.622 -6.409 1.00 35.16 231 ILE A O 1
#

Sequence (231 aa):
FRKMLNKELSHFAESSKSGTQVSKFLITTYMDKDDDDPTIEIEVPGEGPSTSSPQLSMGLLKKAQTAAMNRISGVRKLRAPSHEGHLPEYGVPCAKEVAVYMQQLNDWGPDVFKIDELSKNHALTTITYALFRERGLIKTFEIPSSVFVTYLLNLEHHYRSNPYHNHIHAADVAQSMHVLLTSPVLTLWMYTGFRQCKFLKICEGQTFEKTLDKGKRQKALFPLCTFARSI

InterPro domains:
  IPR002073 3'5'-cyclic nucleotide phosphodiesterase, catalytic domain [PS51845] (86-231)
  IPR036971 3'5'-cyclic nucleotide phosphodiesterase, catalytic domain superfamily [G3DSA:1.10.1300.10] (90-214)
  IPR040844 Phosphodiesterase 4 upstream conserved regions (UCR) [PF18100] (1-32)

Secondary structure (DSSP, 8-state):
-HHHHHHHHHHHHHT-HHHHHHHHHHHHHH----TTS-----------S--------THHHHHHHHHHHT-------PPPP---SPPPTBSB---TTHHHHHTTTTSSS--HHHHHHHTTS-HHHHHHHHHHHHTTHHHHTT--HHHHHHHHHHHHHTS---SSSSHHHHHHHHHHHHHHHH-HHHHHHHHHHHHHSGGGTTTSS----------------SSHHHHTT--

pLDDT: mean 71.43, std 25.61, range [27.12, 98.38]

Foldseek 3Di:
DVVVLVVVLLVQLVVDVVSVVVSVVCCVPPNDDDVPDDPPPVDDPDDDDDDDDDPPPPVVVVCVVVVVVVDPDDPPPDPQPPCPDDAPPQNADFAPCLVVQLVCLLPPDGPLVVNCVRRVNLSLSRQVSSLCVVVVVCVVVVPDSSNSSSVSVSVQVSADPDPARHSSNVSNQLSVVSNVCPPPVNVVCCVVVVVVPPPCVVPPDDPDDDDDDDDDDDDPPPPVCVVVVSD